Protein AF-U1Q269-F1 (afdb_monomer_lite)

pLDDT: mean 83.84, std 11.48, range [53.44, 97.44]

Foldseek 3Di:
DPPDDDDPPPDPPQVCLQVVQVVQQVCCCVPPVAGFQEKEKEFEDWFFWDFLVNLVVVLVLLVCCLVDVVSVVLLCQLQSLAPVVLRDADANFEDLAWDQDPLQRFIWATDPCRSPNQNVNSNVCRVVVNPNHRSRYYYYIYTQGHDPRSVVVRHVRSVVVVVVSVLSNDDVSVVVCSVPPRDDNVDGTDPVSQQATKTWIWIAGRPPRDTDIDIDGD

Radius of gyration: 18.1 Å; chains: 1; bounding box: 45×40×43 Å

Structure (mmCIF, N/CA/C/O backbone):
data_AF-U1Q269-F1
#
_entry.id   AF-U1Q269-F1
#
loop_
_atom_site.group_PDB
_atom_site.id
_atom_site.type_symbol
_atom_site.label_atom_id
_atom_site.label_alt_id
_atom_site.label_comp_id
_atom_site.label_asym_id
_atom_site.label_entity_id
_atom_site.label_seq_id
_atom_site.pdbx_PDB_ins_code
_atom_site.Cartn_x
_atom_site.Cartn_y
_atom_site.Cartn_z
_atom_site.occupancy
_atom_site.B_iso_or_equiv
_atom_site.auth_seq_id
_atom_site.auth_comp_id
_atom_site.auth_asym_id
_atom_site.auth_atom_id
_atom_site.pdbx_PDB_model_num
ATOM 1 N N . GLU A 1 1 ? 24.388 -12.618 23.862 1.00 56.69 1 GLU A N 1
ATOM 2 C CA . GLU A 1 1 ? 23.496 -12.150 22.778 1.00 56.69 1 GLU A CA 1
ATOM 3 C C . GLU A 1 1 ? 23.234 -10.662 22.958 1.00 56.69 1 GLU A C 1
ATOM 5 O O . GLU A 1 1 ? 23.028 -10.241 24.087 1.00 56.69 1 GLU A O 1
ATOM 10 N N . ALA A 1 2 ? 23.296 -9.857 21.896 1.00 76.81 2 ALA A N 1
ATOM 11 C CA . ALA A 1 2 ? 23.282 -8.389 21.982 1.00 76.81 2 ALA A CA 1
ATOM 12 C C . ALA A 1 2 ? 21.901 -7.760 22.290 1.00 76.81 2 ALA A C 1
ATOM 14 O O . ALA A 1 2 ? 21.761 -6.545 22.209 1.00 76.81 2 ALA A O 1
ATOM 15 N N . GLY A 1 3 ? 20.866 -8.555 22.601 1.00 87.88 3 GLY A N 1
ATOM 16 C CA . GLY A 1 3 ? 19.512 -8.052 22.887 1.00 87.88 3 GLY A CA 1
ATOM 17 C C . GLY A 1 3 ? 18.840 -7.304 21.724 1.00 87.88 3 GLY A C 1
ATOM 18 O O . GLY A 1 3 ? 17.822 -6.645 21.931 1.00 87.88 3 GLY A O 1
ATOM 19 N N . ALA A 1 4 ? 19.402 -7.384 20.514 1.00 85.31 4 ALA A N 1
ATOM 20 C CA . ALA A 1 4 ? 18.908 -6.674 19.344 1.00 85.31 4 ALA A CA 1
ATOM 21 C C . ALA A 1 4 ? 17.544 -7.225 18.903 1.00 85.31 4 ALA A C 1
ATOM 23 O O . ALA A 1 4 ? 17.348 -8.438 18.818 1.00 85.31 4 ALA A O 1
ATOM 24 N N . ARG A 1 5 ? 16.608 -6.320 18.604 1.00 83.31 5 ARG A N 1
ATOM 25 C CA . ARG A 1 5 ? 15.284 -6.638 18.058 1.00 83.31 5 ARG A CA 1
ATOM 26 C C . ARG A 1 5 ? 15.183 -6.076 16.647 1.00 83.31 5 ARG A C 1
ATOM 28 O O . ARG A 1 5 ? 15.527 -4.920 16.427 1.00 83.31 5 ARG A O 1
ATOM 35 N N . ILE A 1 6 ? 14.696 -6.888 15.715 1.00 79.25 6 ILE A N 1
ATOM 36 C CA . ILE A 1 6 ? 14.406 -6.463 14.345 1.00 79.25 6 ILE A CA 1
ATOM 37 C C . ILE A 1 6 ? 12.928 -6.088 14.285 1.00 79.25 6 ILE A C 1
ATOM 39 O O . ILE A 1 6 ? 12.068 -6.900 14.627 1.00 79.25 6 ILE A O 1
ATOM 43 N N . ILE A 1 7 ? 12.642 -4.860 13.862 1.00 77.62 7 ILE A N 1
ATOM 44 C CA . ILE A 1 7 ? 11.283 -4.374 13.624 1.00 77.62 7 ILE A CA 1
ATOM 45 C C . ILE A 1 7 ? 11.111 -4.284 12.112 1.00 77.62 7 ILE A C 1
ATOM 47 O O . ILE A 1 7 ? 11.896 -3.628 11.433 1.00 77.62 7 ILE A O 1
ATOM 51 N N . HIS A 1 8 ? 10.121 -4.994 11.580 1.00 78.56 8 HIS A N 1
ATOM 52 C CA . HIS A 1 8 ? 9.811 -4.965 10.155 1.00 78.56 8 HIS A CA 1
ATOM 53 C C . HIS A 1 8 ? 8.776 -3.878 9.850 1.00 78.56 8 HIS A C 1
ATOM 55 O O . HIS A 1 8 ? 8.018 -3.491 10.739 1.00 78.56 8 HIS A O 1
ATOM 61 N N . SER A 1 9 ? 8.747 -3.396 8.605 1.00 75.12 9 SER A N 1
ATOM 62 C CA . SER A 1 9 ? 7.777 -2.393 8.131 1.00 75.12 9 SER A CA 1
ATOM 63 C C . SER A 1 9 ? 7.748 -1.080 8.934 1.00 75.12 9 SER A C 1
ATOM 65 O O . SER A 1 9 ? 6.734 -0.397 8.963 1.00 75.12 9 SER A O 1
ATOM 67 N N . CYS A 1 10 ? 8.866 -0.690 9.557 1.00 70.94 10 CYS A N 1
ATOM 68 C CA . CYS A 1 10 ? 9.020 0.603 10.238 1.00 70.94 10 CYS A CA 1
ATOM 69 C C . CYS A 1 10 ? 9.500 1.730 9.303 1.00 70.94 10 CYS A C 1
ATOM 71 O O . CYS A 1 10 ? 10.037 2.733 9.769 1.00 70.94 10 CYS A O 1
ATOM 73 N N . GLY A 1 11 ? 9.392 1.524 7.988 1.00 70.81 11 GLY A N 1
ATOM 74 C CA . GLY A 1 11 ? 9.776 2.500 6.974 1.00 70.81 11 GLY A CA 1
ATOM 75 C 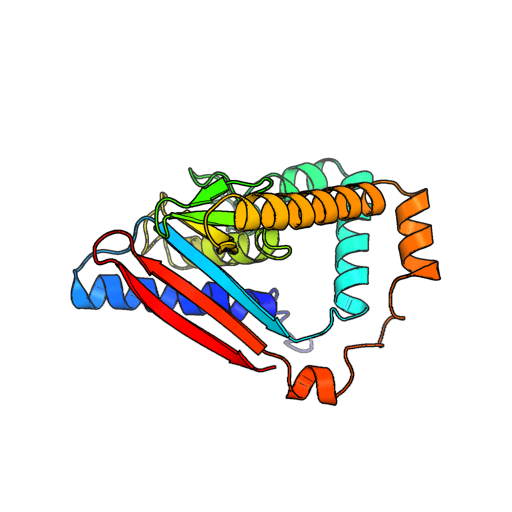C . GLY A 1 11 ? 8.691 3.549 6.736 1.00 70.81 11 GLY A C 1
ATOM 76 O O . GLY A 1 11 ? 7.534 3.364 7.113 1.00 70.81 11 GLY A O 1
ATOM 77 N N . PHE A 1 12 ? 9.080 4.633 6.071 1.00 68.62 12 PHE A N 1
ATOM 78 C CA . PHE A 1 12 ? 8.222 5.779 5.774 1.00 68.62 12 PHE A CA 1
ATOM 79 C C . PHE A 1 12 ? 6.952 5.414 4.985 1.00 68.62 12 PHE A C 1
ATOM 81 O O . PHE A 1 12 ? 5.897 5.969 5.264 1.00 68.62 12 PHE A O 1
ATOM 88 N N . ASP A 1 13 ? 7.013 4.434 4.077 1.00 76.62 13 ASP A N 1
ATOM 89 C CA . ASP A 1 13 ? 5.900 4.120 3.167 1.00 76.62 13 ASP A CA 1
ATOM 90 C C . ASP A 1 13 ? 4.650 3.546 3.856 1.00 76.62 13 ASP A C 1
ATOM 92 O O . ASP A 1 13 ? 3.528 3.856 3.458 1.00 76.62 13 ASP A O 1
ATOM 96 N N . SER A 1 14 ? 4.816 2.703 4.883 1.00 82.75 14 SER A N 1
ATOM 97 C CA . SER A 1 14 ? 3.682 2.023 5.535 1.00 82.75 14 SER A CA 1
ATOM 98 C C . SER A 1 14 ? 3.136 2.774 6.748 1.00 82.75 14 SER A C 1
ATOM 100 O O . SER A 1 14 ? 1.980 2.566 7.119 1.00 82.75 14 SER A O 1
ATOM 102 N N . ILE A 1 15 ? 3.941 3.650 7.361 1.00 84.00 15 ILE A N 1
ATOM 103 C CA . ILE A 1 15 ? 3.570 4.366 8.589 1.00 84.00 15 ILE A CA 1
ATOM 104 C C . ILE A 1 15 ? 2.295 5.208 8.393 1.00 84.00 15 ILE A C 1
ATOM 106 O O . ILE A 1 15 ? 1.392 5.098 9.223 1.00 84.00 15 ILE A O 1
ATOM 110 N N . PRO A 1 16 ? 2.151 6.022 7.330 1.00 82.94 16 PRO A N 1
ATOM 111 C CA . PRO A 1 16 ? 0.994 6.907 7.206 1.00 82.94 16 PRO A CA 1
ATOM 112 C C . PRO A 1 16 ? -0.305 6.176 6.892 1.00 82.94 16 PRO A C 1
ATOM 114 O O . PRO A 1 16 ? -1.350 6.586 7.390 1.00 82.94 16 PRO A O 1
ATOM 117 N N . THR A 1 17 ? -0.253 5.072 6.142 1.00 87.31 17 THR A N 1
ATOM 118 C CA . THR A 1 17 ? -1.432 4.227 5.908 1.00 87.31 17 THR A CA 1
ATOM 119 C C . THR A 1 17 ? -1.872 3.534 7.205 1.00 87.31 17 THR A C 1
ATOM 121 O O . THR A 1 17 ? -3.059 3.561 7.534 1.00 87.31 17 THR A O 1
ATOM 124 N N . ASP A 1 18 ? -0.940 2.975 7.985 1.00 89.75 18 ASP A N 1
ATOM 125 C CA . ASP A 1 18 ? -1.244 2.262 9.237 1.00 89.75 18 ASP A CA 1
ATOM 126 C C . ASP A 1 18 ? -1.727 3.210 10.350 1.00 89.75 18 ASP A C 1
ATOM 128 O O . ASP A 1 18 ? -2.832 3.053 10.875 1.00 89.75 18 ASP A O 1
ATOM 132 N N . ILE A 1 19 ? -0.964 4.270 10.648 1.00 87.69 19 ILE A N 1
ATOM 133 C CA . ILE A 1 19 ? -1.350 5.274 11.653 1.00 87.69 19 ILE A CA 1
ATOM 134 C C . ILE A 1 19 ? -2.588 6.051 11.200 1.00 87.69 19 ILE A C 1
ATOM 136 O O . ILE A 1 19 ? -3.464 6.334 12.013 1.00 87.69 19 ILE A O 1
ATOM 140 N N . GLY A 1 20 ? -2.699 6.388 9.914 1.00 85.88 20 GLY A N 1
ATOM 141 C CA . GLY A 1 20 ? -3.869 7.086 9.390 1.00 85.88 20 GLY A CA 1
ATOM 142 C C . GLY A 1 20 ? -5.148 6.269 9.519 1.00 85.88 20 GLY A C 1
ATOM 143 O O . GLY A 1 20 ? -6.186 6.811 9.902 1.00 85.88 20 GLY A O 1
ATOM 144 N N . THR A 1 21 ? -5.059 4.958 9.289 1.00 89.69 21 THR A N 1
ATOM 145 C CA . THR A 1 21 ? -6.169 4.036 9.546 1.00 89.69 21 THR A CA 1
ATOM 146 C C . THR A 1 21 ? -6.526 4.012 11.028 1.00 89.69 21 THR A C 1
ATOM 148 O O . THR A 1 21 ? -7.697 4.174 11.368 1.00 89.69 21 THR A O 1
ATOM 151 N N . LEU A 1 22 ? -5.533 3.884 11.917 1.00 91.38 22 LEU A N 1
ATOM 152 C CA . LEU A 1 22 ? -5.757 3.910 13.364 1.00 91.38 22 LEU A CA 1
ATOM 153 C C . LEU A 1 22 ? -6.465 5.197 13.807 1.00 91.38 22 LEU A C 1
ATOM 155 O O . LEU A 1 22 ? -7.420 5.125 14.571 1.00 91.38 22 LEU A O 1
ATOM 159 N N . LEU A 1 23 ? -6.039 6.364 13.314 1.00 89.00 23 LEU A N 1
ATOM 160 C CA . LEU A 1 23 ? -6.648 7.651 13.664 1.00 89.00 23 LEU A CA 1
ATOM 161 C C . LEU A 1 23 ? -8.118 7.732 13.241 1.00 89.00 23 LEU A C 1
ATOM 163 O O . LEU A 1 23 ? -8.956 8.156 14.036 1.00 89.00 23 LEU A O 1
ATOM 167 N N . VAL A 1 24 ? -8.446 7.298 12.020 1.00 85.19 24 VAL A N 1
ATOM 168 C CA . VAL A 1 24 ? -9.840 7.281 11.548 1.00 85.19 24 VAL A CA 1
ATOM 169 C C . VAL A 1 24 ? -10.689 6.302 12.347 1.00 85.19 24 VAL A C 1
ATOM 171 O O . VAL A 1 24 ? -11.828 6.624 12.688 1.00 85.19 24 VAL A O 1
ATOM 174 N N . GLN A 1 25 ? -10.140 5.140 12.693 1.00 89.06 25 GLN A N 1
ATOM 175 C CA . GLN A 1 25 ? -10.854 4.157 13.499 1.00 89.06 25 GLN A CA 1
ATOM 176 C C . GLN A 1 25 ? -11.090 4.643 14.932 1.00 89.06 25 GLN A C 1
ATOM 178 O O . GLN A 1 25 ? -12.211 4.542 15.429 1.00 89.06 25 GLN A O 1
ATOM 183 N N . SER A 1 26 ? -10.080 5.240 15.571 1.00 90.19 26 SER A N 1
ATOM 184 C CA . SER A 1 26 ? -10.217 5.853 16.897 1.00 90.19 26 SER A CA 1
ATOM 185 C C . SER A 1 26 ? -11.272 6.956 16.892 1.00 90.19 26 SER A C 1
ATOM 187 O O . SER A 1 26 ? -12.151 6.963 17.748 1.00 90.19 26 SER A O 1
ATOM 189 N N . PHE A 1 27 ? -11.257 7.837 15.887 1.00 84.00 27 PHE A N 1
ATOM 190 C CA . PHE A 1 27 ? -12.272 8.880 15.744 1.00 84.00 27 PHE A CA 1
ATOM 191 C C . PHE A 1 27 ? -13.686 8.305 15.556 1.00 84.00 27 PHE A C 1
ATOM 193 O O . PHE A 1 27 ? -14.643 8.804 16.154 1.00 84.00 27 PHE A O 1
ATOM 200 N N . GLY A 1 28 ? -13.819 7.250 14.742 1.00 80.88 28 GLY A N 1
ATOM 201 C CA . GLY A 1 28 ? -15.073 6.527 14.536 1.00 80.88 28 GLY A CA 1
ATOM 202 C C . GLY A 1 28 ? -15.646 5.991 15.847 1.00 80.88 28 GLY A C 1
ATOM 203 O O . GLY A 1 28 ? -16.801 6.270 16.173 1.00 80.88 28 GLY A O 1
ATOM 204 N N . MET A 1 29 ? -14.805 5.313 16.631 1.00 87.00 29 MET A N 1
ATOM 205 C CA . MET A 1 29 ? -15.167 4.802 17.953 1.00 87.00 29 MET A CA 1
ATOM 206 C C . MET A 1 29 ? -15.543 5.921 18.928 1.00 87.00 29 MET A C 1
ATOM 208 O O . MET A 1 29 ? -16.594 5.851 19.552 1.00 87.00 29 MET A O 1
ATOM 212 N N . GLU A 1 30 ? -14.736 6.978 19.041 1.00 88.56 30 GLU A N 1
ATOM 213 C CA . GLU A 1 30 ? -14.977 8.071 19.996 1.00 88.56 30 GLU A CA 1
ATOM 214 C C . GLU A 1 30 ? -16.242 8.881 19.685 1.00 88.56 30 GLU A C 1
ATOM 216 O O . GLU A 1 30 ? -16.936 9.330 20.597 1.00 88.56 30 GLU A O 1
ATOM 221 N N . THR A 1 31 ? -16.543 9.086 18.401 1.00 83.56 31 THR A N 1
ATOM 222 C CA . THR A 1 31 ? -17.634 9.976 17.974 1.00 83.56 31 THR A CA 1
ATOM 223 C C . THR A 1 31 ? -18.948 9.227 17.756 1.00 83.56 31 THR A C 1
ATOM 225 O O . THR A 1 31 ? -20.020 9.796 17.964 1.00 83.56 31 THR A O 1
ATOM 228 N N . TYR A 1 32 ? -18.882 7.965 17.326 1.00 82.50 32 TYR A N 1
ATOM 229 C CA . TYR A 1 32 ? -20.048 7.206 16.865 1.00 82.50 32 TYR A CA 1
ATOM 230 C C . TYR A 1 32 ? -20.211 5.842 17.542 1.00 82.50 32 TYR A C 1
ATOM 232 O O . TYR A 1 32 ? -21.149 5.131 17.191 1.00 82.50 32 TYR A O 1
ATOM 240 N N . ASP A 1 33 ? -19.327 5.477 18.476 1.00 88.12 33 ASP A N 1
ATOM 241 C CA . ASP A 1 33 ? -19.340 4.187 19.185 1.00 88.12 33 ASP A CA 1
ATOM 242 C C . ASP A 1 33 ? -19.281 2.970 18.237 1.00 88.12 33 ASP A C 1
ATOM 244 O O . ASP A 1 33 ? -19.761 1.882 18.545 1.00 88.12 33 ASP A O 1
ATOM 248 N N . THR A 1 34 ? -18.713 3.157 17.039 1.00 85.56 34 THR A N 1
ATOM 249 C CA . THR A 1 34 ? -18.574 2.104 16.025 1.00 85.56 34 THR A CA 1
ATOM 250 C C . THR A 1 34 ? -17.355 2.350 15.130 1.00 85.56 34 THR A C 1
ATOM 252 O O . THR A 1 34 ? -17.122 3.497 14.721 1.00 85.56 34 THR A O 1
ATOM 255 N N . PRO A 1 35 ? -16.592 1.301 14.761 1.00 87.50 35 PRO A N 1
ATOM 256 C CA . PRO A 1 35 ? -15.510 1.437 13.797 1.00 87.50 35 PRO A CA 1
ATOM 257 C C . PRO A 1 35 ? -16.066 1.633 12.378 1.00 87.50 35 PRO A C 1
ATOM 259 O O . PRO A 1 35 ? -17.268 1.526 12.121 1.00 87.50 35 PRO A O 1
ATOM 262 N N . CYS A 1 36 ? -15.178 1.955 11.444 1.00 84.44 36 CYS A N 1
ATOM 263 C CA . CYS A 1 36 ? -15.470 1.976 10.017 1.00 84.44 36 CYS A CA 1
ATOM 264 C C . CYS A 1 36 ? -15.283 0.577 9.429 1.00 84.44 36 CYS A C 1
ATOM 266 O O . CYS A 1 36 ? -14.228 -0.019 9.637 1.00 84.44 36 CYS A O 1
ATOM 268 N N . ASP A 1 37 ? -16.240 0.118 8.620 1.00 85.50 37 ASP A N 1
ATOM 269 C CA . ASP A 1 37 ? -16.115 -1.145 7.876 1.00 85.50 37 ASP A CA 1
ATOM 270 C C . ASP A 1 37 ? -15.078 -1.042 6.750 1.00 85.50 37 ASP A C 1
ATOM 272 O O . ASP A 1 37 ? -14.388 -2.002 6.428 1.00 85.50 37 ASP A O 1
ATOM 276 N N . ILE A 1 38 ? -14.957 0.148 6.153 1.00 85.31 38 ILE A N 1
ATOM 277 C CA . ILE A 1 38 ? -14.057 0.414 5.032 1.00 85.31 38 ILE A CA 1
ATOM 278 C C . ILE A 1 38 ? -13.281 1.694 5.304 1.00 85.31 38 ILE A C 1
ATOM 280 O O . ILE A 1 38 ? -13.862 2.736 5.626 1.00 85.31 38 ILE A O 1
ATOM 284 N N . VAL A 1 39 ? -11.974 1.623 5.083 1.00 87.44 39 VAL A N 1
ATOM 285 C CA . VAL A 1 39 ? -11.076 2.770 5.018 1.00 87.44 39 VAL A CA 1
ATOM 286 C C . VAL A 1 39 ? -10.458 2.846 3.622 1.00 87.44 39 VAL A C 1
ATOM 288 O O . VAL A 1 39 ? -9.811 1.915 3.145 1.00 87.44 39 VAL A O 1
ATOM 291 N N . ARG A 1 40 ? -10.655 3.987 2.952 1.00 88.56 40 ARG A N 1
ATOM 292 C CA . ARG A 1 40 ? -10.010 4.286 1.666 1.00 88.56 40 ARG A CA 1
ATOM 293 C C . ARG A 1 40 ? -8.841 5.230 1.885 1.00 88.56 40 ARG A C 1
ATOM 295 O O . ARG A 1 40 ? -9.048 6.306 2.437 1.00 88.56 40 ARG A O 1
ATOM 302 N N . VAL A 1 41 ? -7.662 4.840 1.419 1.00 90.00 41 VAL A N 1
ATOM 303 C CA . VAL A 1 41 ? -6.416 5.609 1.477 1.00 90.00 41 VAL A CA 1
ATOM 304 C C . VAL A 1 41 ? -6.107 6.119 0.071 1.00 90.00 41 VAL A C 1
ATOM 306 O O . VAL A 1 41 ? -5.876 5.334 -0.845 1.00 90.00 41 VAL A O 1
ATOM 309 N N . TYR A 1 42 ? -6.131 7.436 -0.117 1.00 89.94 42 TYR A N 1
ATOM 310 C CA . TYR A 1 42 ? -5.816 8.070 -1.399 1.00 89.94 42 TYR A CA 1
ATOM 311 C C . TYR A 1 42 ? -4.409 8.651 -1.388 1.00 89.94 42 TYR A C 1
ATOM 313 O O . TYR A 1 42 ? -4.162 9.586 -0.631 1.00 89.94 42 TYR A O 1
ATOM 321 N N . LEU A 1 43 ? -3.535 8.157 -2.261 1.00 88.31 43 LEU A N 1
ATOM 322 C CA . LEU A 1 43 ? -2.219 8.734 -2.529 1.00 88.31 43 LEU A CA 1
ATOM 323 C C . LEU A 1 43 ? -2.359 9.850 -3.581 1.00 88.31 43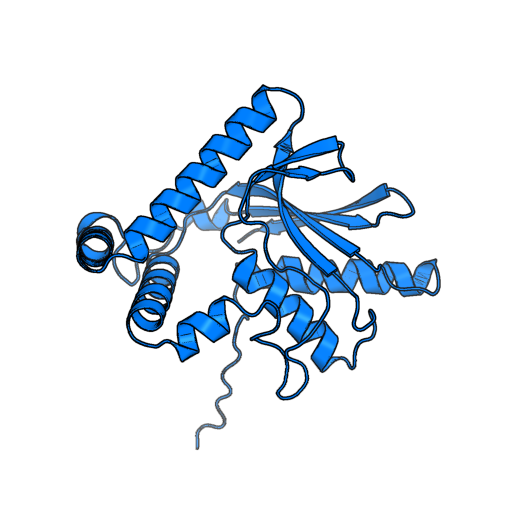 LEU A C 1
ATOM 325 O O . LEU A 1 43 ? -2.313 9.574 -4.777 1.00 88.31 43 LEU A O 1
ATOM 329 N N . GLU A 1 44 ? -2.612 11.089 -3.144 1.00 81.75 44 GLU A N 1
ATOM 330 C CA . GLU A 1 44 ? -2.960 12.208 -4.047 1.00 81.75 44 GLU A CA 1
ATOM 331 C C . GLU A 1 44 ? -1.747 12.884 -4.684 1.00 81.75 44 GLU A C 1
ATOM 333 O O . GLU A 1 44 ? -1.653 13.026 -5.899 1.00 81.75 44 GLU A O 1
ATOM 338 N N . GLU A 1 45 ? -0.825 13.332 -3.845 1.00 72.06 45 GLU A N 1
ATOM 339 C CA . GLU A 1 45 ? 0.402 13.988 -4.265 1.00 72.06 45 GLU A CA 1
ATOM 340 C C . GLU A 1 45 ? 1.543 13.173 -3.686 1.00 72.06 45 GLU A C 1
ATOM 342 O O . GLU A 1 45 ? 1.513 12.853 -2.499 1.00 72.06 45 GLU A O 1
ATOM 347 N N . SER A 1 46 ? 2.534 12.848 -4.507 1.00 68.88 46 SER A N 1
ATOM 348 C CA . SER A 1 46 ? 3.783 12.244 -4.061 1.00 68.88 46 SER A CA 1
ATOM 349 C C . SER A 1 46 ? 4.933 12.967 -4.741 1.00 68.88 46 SER A C 1
ATOM 351 O O . SER A 1 46 ? 4.992 13.025 -5.972 1.00 68.88 46 SER A O 1
ATOM 353 N N . ARG A 1 47 ? 5.854 13.505 -3.951 1.00 66.31 47 ARG A N 1
ATOM 354 C CA . ARG A 1 47 ? 7.137 14.017 -4.424 1.00 66.31 47 ARG A CA 1
ATOM 355 C C . ARG A 1 47 ? 8.225 13.270 -3.674 1.00 66.31 47 ARG A C 1
ATOM 357 O O . ARG A 1 47 ? 8.118 13.115 -2.466 1.00 66.31 47 ARG A O 1
ATOM 364 N N . GLY A 1 48 ? 9.219 12.786 -4.402 1.00 63.44 48 GLY A N 1
ATOM 365 C CA . GLY A 1 48 ? 10.271 11.939 -3.857 1.00 63.44 48 GLY A CA 1
ATOM 366 C C . GLY A 1 48 ? 10.823 11.011 -4.932 1.00 63.44 48 GLY A C 1
ATOM 367 O O . GLY A 1 48 ? 10.312 10.960 -6.055 1.00 63.44 48 GLY A O 1
ATOM 368 N N . GLY A 1 49 ? 11.888 10.296 -4.593 1.00 67.19 49 GLY A N 1
ATOM 369 C CA . GLY A 1 49 ? 12.496 9.289 -5.455 1.00 67.19 49 GLY A CA 1
ATOM 370 C C . GLY A 1 49 ? 12.467 7.925 -4.784 1.00 67.19 49 GLY A C 1
ATOM 371 O O . GLY A 1 49 ? 12.575 7.817 -3.567 1.00 67.19 49 GLY A O 1
ATOM 372 N N . VAL A 1 50 ? 12.360 6.864 -5.578 1.00 72.25 50 VAL A N 1
ATOM 373 C CA . VAL A 1 50 ? 12.489 5.503 -5.052 1.00 72.25 50 VAL A CA 1
ATOM 374 C C . VAL A 1 50 ? 13.971 5.220 -4.813 1.00 72.25 50 VAL A C 1
ATOM 376 O O . VAL A 1 50 ? 14.785 5.381 -5.722 1.00 72.25 50 VAL A O 1
ATOM 379 N N . SER A 1 51 ? 14.337 4.799 -3.601 1.00 71.62 51 SER A N 1
ATOM 380 C CA . SER A 1 51 ? 15.728 4.435 -3.307 1.00 71.62 51 SER A CA 1
ATOM 381 C C . SER A 1 51 ? 16.164 3.197 -4.106 1.00 71.62 51 SER A C 1
ATOM 383 O O . SER A 1 51 ? 15.353 2.294 -4.352 1.00 71.62 51 SER A O 1
ATOM 385 N N . GLY A 1 52 ? 17.454 3.097 -4.452 1.00 73.81 52 GLY A N 1
ATOM 386 C CA . GLY A 1 52 ? 18.005 1.877 -5.057 1.00 73.81 52 GLY A CA 1
ATOM 387 C C . GLY A 1 52 ? 17.754 0.637 -4.187 1.00 73.81 52 GLY A C 1
ATOM 388 O O . GLY A 1 52 ? 17.459 -0.442 -4.700 1.00 73.81 52 GLY A O 1
ATOM 389 N N . GLY A 1 53 ? 17.741 0.805 -2.858 1.00 75.50 53 GLY A N 1
ATOM 390 C CA . GLY A 1 53 ? 17.395 -0.252 -1.903 1.00 75.50 53 GLY A CA 1
ATOM 391 C C . GLY A 1 53 ? 15.948 -0.744 -2.024 1.00 75.50 53 GLY A C 1
ATOM 392 O O . GLY A 1 53 ? 15.704 -1.951 -1.961 1.00 75.50 53 GLY A O 1
ATOM 393 N N . THR A 1 54 ? 14.990 0.157 -2.258 1.00 78.44 54 THR A N 1
ATOM 394 C CA . THR A 1 54 ? 13.578 -0.203 -2.472 1.00 78.44 54 THR A CA 1
ATOM 395 C C . THR A 1 54 ? 13.420 -0.997 -3.770 1.00 78.44 54 THR A C 1
ATOM 397 O O . THR A 1 54 ? 12.818 -2.072 -3.765 1.00 78.44 54 THR A O 1
ATOM 400 N N . LEU A 1 55 ? 14.017 -0.532 -4.874 1.00 81.50 55 LEU A N 1
ATOM 401 C CA . LEU A 1 55 ? 13.969 -1.234 -6.164 1.00 81.50 55 LEU A CA 1
ATOM 402 C C . LEU A 1 55 ? 14.660 -2.603 -6.111 1.00 81.50 55 LEU A C 1
ATOM 404 O O . LEU A 1 55 ? 14.117 -3.591 -6.614 1.00 81.50 55 LEU A O 1
ATOM 408 N N . ALA A 1 56 ? 15.820 -2.689 -5.455 1.00 83.12 56 ALA A N 1
ATOM 409 C CA . ALA A 1 56 ? 16.514 -3.951 -5.226 1.00 83.12 56 ALA A CA 1
ATOM 410 C C . ALA A 1 56 ? 15.641 -4.933 -4.431 1.00 83.12 56 ALA A C 1
ATOM 412 O O . ALA A 1 56 ? 15.491 -6.083 -4.847 1.00 83.12 56 ALA A O 1
ATOM 413 N N . SER A 1 57 ? 14.998 -4.460 -3.357 1.00 83.81 57 SER A N 1
ATOM 414 C CA . SER A 1 57 ? 14.084 -5.263 -2.533 1.00 83.81 57 SER A CA 1
ATOM 415 C C . SER A 1 57 ? 12.907 -5.797 -3.349 1.00 83.81 57 SER A C 1
ATOM 417 O O . SER A 1 57 ? 12.617 -6.990 -3.293 1.00 83.81 57 SER A O 1
ATOM 419 N N . PHE A 1 58 ? 12.272 -4.957 -4.174 1.00 86.25 58 PHE A N 1
ATOM 420 C CA . PHE A 1 58 ? 11.217 -5.415 -5.081 1.00 86.25 58 PHE A CA 1
ATOM 421 C C . PHE A 1 58 ? 11.721 -6.492 -6.036 1.00 86.25 58 PHE A C 1
ATOM 423 O O . PHE A 1 58 ? 11.081 -7.531 -6.186 1.00 86.25 58 PHE A O 1
ATOM 430 N N . ALA A 1 59 ? 12.878 -6.288 -6.664 1.00 86.62 59 ALA A N 1
ATOM 431 C CA . ALA A 1 59 ? 13.414 -7.279 -7.582 1.00 86.62 59 ALA A CA 1
ATOM 432 C C . ALA A 1 59 ? 13.753 -8.608 -6.885 1.00 86.62 59 ALA A C 1
ATOM 434 O O . ALA A 1 59 ? 13.555 -9.656 -7.495 1.00 86.62 59 ALA A O 1
ATOM 435 N N . GLU A 1 60 ? 14.223 -8.585 -5.632 1.00 88.69 60 GLU A N 1
ATOM 436 C CA . GLU A 1 60 ? 14.439 -9.802 -4.831 1.00 88.69 60 GLU A CA 1
ATOM 437 C C . GLU A 1 60 ? 13.117 -10.520 -4.541 1.00 88.69 60 GLU A C 1
ATOM 439 O O . GLU A 1 60 ? 13.021 -11.731 -4.729 1.00 88.69 60 GLU A O 1
ATOM 444 N N . VAL A 1 61 ? 12.059 -9.781 -4.189 1.00 88.62 61 VAL A N 1
ATOM 445 C CA . VAL A 1 61 ? 10.713 -10.349 -4.010 1.00 88.62 61 VAL A CA 1
ATOM 446 C C . VAL A 1 61 ? 10.225 -11.024 -5.297 1.00 88.62 61 VAL A C 1
ATOM 448 O O . VAL A 1 61 ? 9.742 -12.155 -5.251 1.00 88.62 61 VAL A O 1
ATOM 451 N N . PHE A 1 62 ? 10.387 -10.377 -6.456 1.00 88.38 62 PHE A N 1
ATOM 452 C CA . PHE A 1 62 ? 10.015 -10.962 -7.751 1.00 88.38 62 PHE A CA 1
ATOM 453 C C . PHE A 1 62 ? 10.884 -12.162 -8.138 1.00 88.38 62 PHE A C 1
ATOM 455 O O . PHE A 1 62 ? 10.380 -13.110 -8.740 1.00 88.38 62 PHE A O 1
ATOM 462 N N . GLN A 1 63 ? 12.172 -12.145 -7.792 1.00 89.06 63 GLN A N 1
ATOM 463 C CA . GLN A 1 63 ? 13.052 -13.288 -7.993 1.00 89.06 63 GLN A CA 1
ATOM 464 C C . GLN A 1 63 ? 12.595 -14.485 -7.158 1.00 89.06 63 GLN A C 1
ATOM 466 O O . GLN A 1 63 ? 12.325 -15.543 -7.727 1.00 89.06 63 GLN A O 1
ATOM 471 N N . ALA A 1 64 ? 12.410 -14.292 -5.852 1.00 89.94 64 ALA A N 1
ATOM 472 C CA . ALA A 1 64 ? 11.931 -15.329 -4.948 1.00 89.94 64 ALA A CA 1
ATOM 473 C C . ALA A 1 64 ? 10.570 -15.885 -5.400 1.00 89.94 64 ALA A C 1
ATOM 475 O O . ALA A 1 64 ? 10.380 -17.095 -5.456 1.00 89.94 64 ALA A O 1
ATOM 476 N N . ALA A 1 65 ? 9.646 -15.021 -5.827 1.00 89.50 65 ALA A N 1
ATOM 477 C CA . ALA A 1 65 ? 8.341 -15.439 -6.340 1.00 89.50 65 ALA A CA 1
ATOM 478 C C . ALA A 1 65 ? 8.410 -16.239 -7.653 1.00 89.50 65 ALA A C 1
ATOM 480 O O . ALA A 1 65 ? 7.493 -17.007 -7.943 1.00 89.50 65 ALA A O 1
ATOM 481 N N . SER A 1 66 ? 9.459 -16.043 -8.462 1.00 87.25 66 SER A N 1
ATOM 482 C CA . SER A 1 66 ? 9.677 -16.803 -9.702 1.00 87.25 66 SER A CA 1
ATOM 483 C C . SER A 1 66 ? 10.282 -18.189 -9.465 1.00 87.25 66 SER A C 1
ATOM 485 O O . SER A 1 66 ? 10.147 -19.063 -10.318 1.00 87.25 66 SER A O 1
ATOM 487 N N . GLU A 1 67 ? 10.925 -18.389 -8.314 1.00 90.00 67 GLU A N 1
ATOM 488 C CA . GLU A 1 67 ? 11.646 -19.615 -7.960 1.00 90.00 67 GLU A CA 1
ATOM 489 C C . GLU A 1 67 ? 10.872 -20.474 -6.940 1.00 90.00 67 GLU A C 1
ATOM 491 O O . GLU A 1 67 ? 11.005 -21.697 -6.953 1.00 90.00 67 GLU A O 1
ATOM 496 N N . ASP A 1 68 ? 10.023 -19.861 -6.103 1.00 92.88 68 ASP A N 1
ATOM 497 C CA . ASP A 1 68 ? 9.305 -20.525 -5.011 1.00 92.88 68 ASP A CA 1
ATOM 498 C C . ASP A 1 68 ? 7.768 -20.324 -5.089 1.00 92.88 68 ASP A C 1
ATOM 500 O O . ASP A 1 68 ? 7.256 -19.217 -4.862 1.00 92.88 68 ASP A O 1
ATOM 504 N N . PRO A 1 69 ? 6.989 -21.399 -5.341 1.00 91.25 69 PRO A N 1
ATOM 505 C CA . PRO A 1 69 ? 5.525 -21.358 -5.320 1.00 91.25 69 PRO A CA 1
ATOM 506 C C . PRO A 1 69 ? 4.924 -20.893 -3.986 1.00 91.25 69 PRO A C 1
ATOM 508 O O . PRO A 1 69 ? 3.852 -20.283 -3.979 1.00 91.25 69 PRO A O 1
ATOM 511 N N . LEU A 1 70 ? 5.593 -21.150 -2.856 1.00 91.69 70 LEU A N 1
ATOM 512 C CA . LEU A 1 70 ? 5.142 -20.711 -1.535 1.00 91.69 70 LEU A CA 1
ATOM 513 C C . LEU A 1 70 ? 5.217 -19.185 -1.415 1.00 91.69 70 LEU A C 1
ATOM 515 O O . LEU A 1 70 ? 4.290 -18.553 -0.898 1.00 91.69 70 LEU A O 1
ATOM 519 N N . VAL A 1 71 ? 6.281 -18.574 -1.943 1.00 90.56 71 VAL A N 1
ATOM 520 C CA . VAL A 1 71 ? 6.413 -17.112 -2.015 1.00 90.56 71 VAL A CA 1
ATOM 521 C C . VAL A 1 71 ? 5.324 -16.541 -2.917 1.00 90.56 71 VAL A C 1
ATOM 523 O O . VAL A 1 71 ? 4.643 -15.591 -2.531 1.00 90.56 71 VAL A O 1
ATOM 526 N N . GLN A 1 72 ? 5.072 -17.161 -4.073 1.00 88.94 72 GLN A N 1
ATOM 527 C CA . GLN A 1 72 ? 3.985 -16.742 -4.958 1.00 88.94 72 GLN A CA 1
ATOM 528 C C . GLN A 1 72 ? 2.615 -16.793 -4.259 1.00 88.94 72 GLN A C 1
ATOM 530 O O . GLN A 1 72 ? 1.832 -15.848 -4.366 1.00 88.94 72 GLN A O 1
ATOM 535 N N . GLN A 1 73 ? 2.320 -17.869 -3.526 1.00 88.88 73 GLN A N 1
ATOM 536 C CA . GLN A 1 73 ? 1.076 -17.999 -2.767 1.00 88.88 73 GLN A CA 1
ATOM 537 C C . GLN A 1 73 ? 0.975 -16.935 -1.664 1.00 88.88 73 GLN A C 1
ATOM 539 O O . GLN A 1 73 ? -0.077 -16.321 -1.484 1.00 88.88 73 GLN A O 1
ATOM 544 N N . THR A 1 74 ? 2.085 -16.657 -0.981 1.00 89.56 74 THR A N 1
ATOM 545 C CA . THR A 1 74 ? 2.181 -15.628 0.065 1.00 89.56 74 THR A CA 1
ATOM 546 C C . THR A 1 74 ? 1.908 -14.227 -0.494 1.00 89.56 74 THR A C 1
ATOM 548 O O . THR A 1 74 ? 1.177 -13.448 0.116 1.00 89.56 74 THR A O 1
ATOM 551 N N . LEU A 1 75 ? 2.429 -13.910 -1.683 1.00 88.19 75 LEU A N 1
ATOM 552 C CA . LEU A 1 75 ? 2.185 -12.630 -2.360 1.00 88.19 75 LEU A CA 1
ATOM 553 C C . LEU A 1 75 ? 0.765 -12.495 -2.920 1.00 88.19 75 LEU A C 1
ATOM 555 O O . LEU A 1 75 ? 0.300 -11.376 -3.128 1.00 88.19 75 LEU A O 1
ATOM 559 N N . ARG A 1 76 ? 0.065 -13.607 -3.162 1.00 88.88 76 ARG A N 1
ATOM 560 C CA . ARG A 1 76 ? -1.344 -13.594 -3.584 1.00 88.88 76 ARG A CA 1
ATOM 561 C C . ARG A 1 76 ? -2.309 -13.451 -2.414 1.00 88.88 76 ARG A C 1
ATOM 563 O O . ARG A 1 76 ? -3.382 -12.901 -2.612 1.00 88.88 76 ARG A O 1
ATOM 570 N N . ASN A 1 77 ? -1.942 -13.907 -1.216 1.00 92.31 77 ASN A N 1
ATOM 571 C CA . ASN A 1 77 ? -2.799 -13.799 -0.036 1.00 92.31 77 ASN A CA 1
ATOM 572 C C . ASN A 1 77 ? -2.803 -12.347 0.513 1.00 92.31 77 ASN A C 1
ATOM 574 O O . ASN A 1 77 ? -1.738 -11.849 0.904 1.00 92.31 77 ASN A O 1
ATOM 578 N N . PRO A 1 78 ? -3.956 -11.646 0.569 1.00 93.12 78 PRO A N 1
ATOM 579 C CA . PRO A 1 78 ? -4.075 -10.296 1.140 1.00 93.12 78 PRO A CA 1
ATOM 580 C C . PRO A 1 78 ? -3.806 -10.206 2.647 1.00 93.12 78 PRO A C 1
ATOM 582 O O . PRO A 1 78 ? -3.574 -9.113 3.154 1.00 93.12 78 PRO A O 1
ATOM 585 N N . TYR A 1 79 ? -3.788 -11.333 3.355 1.00 93.38 79 TYR A N 1
ATOM 586 C CA . TYR A 1 79 ? -3.585 -11.438 4.800 1.00 93.38 79 TYR A CA 1
ATOM 587 C C . TYR A 1 79 ? -2.251 -12.109 5.159 1.00 93.38 79 TYR A C 1
ATOM 589 O O . TYR A 1 79 ? -2.032 -12.509 6.297 1.00 93.38 79 TYR A O 1
ATOM 597 N N . SER A 1 80 ? -1.314 -12.241 4.216 1.00 93.06 80 SER A N 1
ATOM 598 C CA . SER A 1 80 ? -0.073 -13.000 4.439 1.00 93.06 80 SER A CA 1
ATOM 599 C C . SER A 1 80 ? 0.827 -12.485 5.569 1.00 93.06 80 SER A C 1
ATOM 601 O O . SER A 1 80 ? 1.593 -13.270 6.131 1.00 93.06 80 SER A O 1
ATOM 603 N N . LEU A 1 81 ? 0.722 -11.202 5.933 1.00 92.69 81 LEU A N 1
ATOM 604 C CA . LEU A 1 81 ? 1.440 -10.623 7.075 1.00 92.69 81 LEU A CA 1
ATOM 605 C C . LEU A 1 81 ? 0.711 -10.798 8.415 1.00 92.69 81 LEU A C 1
ATOM 607 O O . LEU A 1 81 ? 1.317 -10.556 9.461 1.00 92.69 81 LEU A O 1
ATOM 611 N N . ALA A 1 82 ? -0.553 -11.223 8.412 1.00 92.75 82 ALA A N 1
ATOM 612 C CA . ALA A 1 82 ? -1.307 -11.456 9.634 1.00 92.75 82 ALA A CA 1
ATOM 613 C C . ALA A 1 82 ? -0.704 -12.617 10.460 1.00 92.75 82 ALA A C 1
ATOM 615 O O . ALA A 1 82 ? 0.019 -13.473 9.912 1.00 92.75 82 ALA A O 1
ATOM 616 N N . PRO A 1 83 ? -0.959 -12.644 11.786 1.00 92.69 83 PRO A N 1
ATOM 617 C CA . PRO A 1 83 ? -0.524 -13.725 12.667 1.00 92.69 83 PRO A CA 1
ATOM 618 C C . PRO A 1 83 ? -0.902 -15.115 12.142 1.00 92.69 83 PRO A C 1
ATOM 620 O O . PRO A 1 83 ? -1.829 -15.288 11.353 1.00 92.69 83 PRO A O 1
ATOM 623 N N . GLN A 1 84 ? -0.165 -16.140 12.569 1.00 91.06 84 GLN A N 1
ATOM 624 C CA . GLN A 1 84 ? -0.482 -17.512 12.182 1.00 91.06 84 GLN A CA 1
ATOM 625 C C . GLN A 1 84 ? -1.887 -17.890 12.677 1.00 91.06 84 GLN A C 1
ATOM 627 O O . GLN A 1 84 ? -2.185 -17.716 13.853 1.00 91.06 84 GLN A O 1
ATOM 632 N N . GLY A 1 85 ? -2.719 -18.422 11.779 1.00 90.75 85 GLY A N 1
ATOM 633 C CA . GLY A 1 85 ? -4.130 -18.728 12.052 1.00 90.75 85 GLY A CA 1
ATOM 634 C C . GLY A 1 85 ? -5.104 -17.602 11.692 1.00 90.75 85 GLY A C 1
ATOM 635 O O . GLY A 1 85 ? -6.294 -17.859 11.620 1.00 90.75 85 GLY A O 1
ATOM 636 N N . GLU A 1 86 ? -4.596 -16.407 11.385 1.00 92.06 86 GLU A N 1
ATOM 637 C CA . GLU A 1 86 ? -5.379 -15.193 11.103 1.00 92.06 86 GLU A CA 1
ATOM 638 C C . GLU A 1 86 ? -5.182 -14.711 9.649 1.00 92.06 86 GLU A C 1
ATOM 640 O O . GLU A 1 86 ? -5.251 -13.523 9.347 1.00 92.06 86 GLU A O 1
ATOM 645 N N . ARG A 1 87 ? -4.829 -15.625 8.733 1.00 91.31 87 ARG A N 1
ATOM 646 C CA . ARG A 1 87 ? -4.408 -15.304 7.352 1.00 91.31 87 ARG A CA 1
ATOM 647 C C . ARG A 1 87 ? -5.519 -15.457 6.312 1.00 91.31 87 ARG A C 1
ATOM 649 O O . ARG A 1 87 ? -5.214 -15.647 5.134 1.00 91.31 87 ARG A O 1
ATOM 656 N N . ASP A 1 88 ? -6.761 -15.358 6.760 1.00 87.88 88 ASP A N 1
ATOM 657 C CA . ASP A 1 88 ? -7.971 -15.484 5.956 1.00 87.88 88 ASP A CA 1
ATOM 658 C C . ASP A 1 88 ? -8.914 -14.312 6.262 1.00 87.88 88 ASP A C 1
ATOM 660 O O . ASP A 1 88 ? -8.919 -13.784 7.373 1.00 87.88 88 ASP A O 1
ATOM 664 N N . GLY A 1 89 ? -9.722 -13.908 5.283 1.00 85.19 89 GLY A N 1
ATOM 665 C CA . GLY A 1 89 ? -10.709 -12.844 5.449 1.00 85.19 89 GLY A CA 1
ATOM 666 C C . GLY A 1 89 ? -11.381 -12.456 4.133 1.00 85.19 89 GLY A C 1
ATOM 667 O O . GLY A 1 89 ? -11.175 -13.106 3.106 1.00 85.19 89 GLY A O 1
ATOM 668 N N . VAL A 1 90 ? -12.223 -11.424 4.187 1.00 85.25 90 VAL A N 1
ATOM 669 C CA . VAL A 1 90 ? -13.110 -11.012 3.081 1.00 85.25 90 VAL A CA 1
ATOM 670 C C . VAL A 1 90 ? -12.495 -9.973 2.144 1.00 85.25 90 VAL A C 1
ATOM 672 O O . VAL A 1 90 ? -12.955 -9.831 1.013 1.00 85.25 90 VAL A O 1
ATOM 675 N N . ASP A 1 91 ? -11.447 -9.277 2.588 1.00 81.62 91 ASP A N 1
ATOM 676 C CA . ASP A 1 91 ? -10.826 -8.203 1.824 1.00 81.62 91 ASP A CA 1
ATOM 677 C C . ASP A 1 91 ? -10.144 -8.774 0.561 1.00 81.62 91 ASP A C 1
ATOM 679 O O . ASP A 1 91 ? -9.271 -9.649 0.664 1.00 81.62 91 ASP A O 1
ATOM 683 N N . PRO A 1 92 ? -10.511 -8.292 -0.643 1.00 83.81 92 PRO A N 1
ATOM 684 C CA . PRO A 1 92 ? -9.987 -8.808 -1.906 1.00 83.81 92 PRO A CA 1
ATOM 685 C C . PRO A 1 92 ? -8.505 -8.472 -2.142 1.00 83.81 92 PRO A C 1
ATOM 687 O O . PRO A 1 92 ? -7.900 -9.012 -3.074 1.00 83.81 92 PRO A O 1
ATOM 690 N N . GLY A 1 93 ? -7.912 -7.596 -1.327 1.00 89.44 93 GLY A N 1
ATOM 691 C CA . GLY A 1 93 ? -6.556 -7.097 -1.492 1.00 89.44 93 GLY A CA 1
ATOM 692 C C . GLY A 1 93 ? -6.449 -5.920 -2.459 1.00 89.44 93 GLY A C 1
ATOM 693 O O . GLY A 1 93 ? -7.439 -5.379 -2.960 1.00 89.44 93 GLY A O 1
ATOM 694 N N . ALA A 1 94 ? -5.199 -5.544 -2.733 1.00 92.81 94 ALA A N 1
ATOM 695 C CA . ALA A 1 94 ? -4.874 -4.325 -3.456 1.00 92.81 94 ALA A CA 1
ATOM 696 C C . ALA A 1 94 ? -5.531 -4.254 -4.839 1.00 92.81 94 ALA A C 1
ATOM 698 O O . ALA A 1 94 ? -5.596 -5.231 -5.593 1.00 92.81 94 ALA A O 1
ATOM 699 N N . GLN A 1 95 ? -5.962 -3.051 -5.214 1.00 94.50 95 GLN A N 1
ATOM 700 C CA . GLN A 1 95 ? -6.471 -2.779 -6.551 1.00 94.50 95 GLN A CA 1
ATOM 701 C C . GLN A 1 95 ? -5.386 -3.044 -7.607 1.00 94.50 95 GLN A C 1
ATOM 703 O O . GLN A 1 95 ? -4.294 -2.499 -7.530 1.00 94.50 95 GLN A O 1
ATOM 708 N N . THR A 1 96 ? -5.703 -3.844 -8.628 1.00 92.44 96 THR A N 1
ATOM 709 C CA . THR A 1 96 ? -4.763 -4.219 -9.707 1.00 92.44 96 THR A CA 1
ATOM 710 C C . THR A 1 96 ? -5.113 -3.631 -11.075 1.00 92.44 96 THR A C 1
ATOM 712 O O . THR A 1 96 ? -4.362 -3.787 -12.033 1.00 92.44 96 THR A O 1
ATOM 715 N N . SER A 1 97 ? -6.259 -2.960 -11.189 1.00 94.50 97 SER A N 1
ATOM 716 C CA . SER A 1 97 ? -6.767 -2.381 -12.436 1.00 94.50 97 SER A CA 1
ATOM 717 C C . SER A 1 97 ? -7.462 -1.050 -12.177 1.00 94.50 97 SER A C 1
ATOM 719 O O . SER A 1 97 ? -7.704 -0.679 -11.028 1.00 94.50 97 SER A O 1
ATOM 721 N N . VAL A 1 98 ? -7.776 -0.323 -13.246 1.00 96.88 98 VAL A N 1
ATOM 722 C CA . VAL A 1 98 ? -8.535 0.926 -13.161 1.00 96.88 98 VAL A CA 1
ATOM 723 C C . VAL A 1 98 ? -9.926 0.660 -12.592 1.00 96.88 98 VAL A C 1
ATOM 725 O O . VAL A 1 98 ? -10.625 -0.242 -13.055 1.00 96.88 98 VAL A O 1
ATOM 728 N N . LYS A 1 99 ? -10.348 1.475 -11.623 1.00 96.00 99 LYS A N 1
ATOM 729 C CA . LYS A 1 99 ? -11.708 1.452 -11.074 1.00 96.00 99 LYS A CA 1
ATOM 730 C C . LYS A 1 99 ? -12.280 2.864 -11.025 1.00 96.00 99 LYS A C 1
ATOM 732 O O . LYS A 1 99 ? -11.537 3.835 -10.935 1.00 96.00 99 LYS A O 1
ATOM 737 N N . ASN A 1 100 ? -13.602 2.975 -11.100 1.00 94.81 100 ASN A N 1
ATOM 738 C CA . ASN A 1 100 ? -14.295 4.198 -10.710 1.00 94.81 100 ASN A CA 1
ATOM 739 C C . ASN A 1 100 ? -14.635 4.071 -9.222 1.00 94.81 100 ASN A C 1
ATOM 741 O O . ASN A 1 100 ? -15.310 3.117 -8.832 1.00 94.81 100 ASN A O 1
ATOM 745 N N . ASP A 1 101 ? -14.106 4.972 -8.399 1.00 91.31 101 ASP A N 1
ATOM 746 C CA . ASP A 1 101 ? -14.310 4.953 -6.956 1.00 91.31 101 ASP A CA 1
ATOM 747 C C . ASP A 1 101 ? -15.616 5.682 -6.602 1.00 91.31 101 ASP A C 1
ATOM 749 O O . ASP A 1 101 ? -15.701 6.905 -6.774 1.00 91.31 101 ASP A O 1
ATOM 753 N N . PRO A 1 102 ? -16.639 4.977 -6.085 1.00 85.81 102 PRO A N 1
ATOM 754 C CA . PRO A 1 102 ? -17.924 5.588 -5.764 1.00 85.81 102 PRO A CA 1
ATOM 755 C C . PRO A 1 102 ? -17.844 6.595 -4.608 1.00 85.81 102 PRO A C 1
ATOM 757 O O . PRO A 1 102 ? -18.731 7.438 -4.480 1.00 85.81 102 PRO A O 1
ATOM 760 N N . LEU A 1 103 ? -16.802 6.540 -3.770 1.00 82.50 103 LEU A N 1
ATOM 761 C CA . LEU A 1 103 ? -16.655 7.428 -2.613 1.00 82.50 103 LEU A CA 1
ATOM 762 C C . LEU A 1 103 ? -16.327 8.865 -3.045 1.00 82.50 103 LEU A C 1
ATOM 764 O O . LEU A 1 103 ? -16.793 9.820 -2.418 1.00 82.50 103 LEU A O 1
ATOM 768 N N . ARG A 1 104 ? -15.576 9.018 -4.144 1.00 85.25 104 ARG A N 1
ATOM 769 C CA . ARG A 1 104 ? -15.180 10.317 -4.722 1.00 85.25 104 ARG A CA 1
ATOM 770 C C . ARG A 1 104 ? -15.766 10.606 -6.100 1.00 85.25 104 ARG A C 1
ATOM 772 O O . ARG A 1 104 ? -15.657 11.736 -6.554 1.00 85.25 104 ARG A O 1
ATOM 779 N N . ALA A 1 105 ? -16.410 9.626 -6.734 1.00 90.12 105 ALA A N 1
ATOM 780 C CA . ALA A 1 105 ? -16.859 9.699 -8.126 1.00 90.12 105 ALA A CA 1
ATOM 781 C C . ALA A 1 105 ? -15.711 10.013 -9.114 1.00 90.12 105 ALA A C 1
ATOM 783 O O . ALA A 1 105 ? -15.904 10.688 -10.123 1.00 90.12 105 ALA A O 1
ATOM 784 N N . GLU A 1 106 ? -14.517 9.486 -8.835 1.00 94.00 106 GLU A N 1
ATOM 785 C CA . GLU A 1 106 ? -13.286 9.701 -9.606 1.00 94.00 106 GLU A CA 1
ATOM 786 C C . GLU A 1 106 ? -12.711 8.359 -10.083 1.00 94.00 106 GLU A C 1
ATOM 788 O O . GLU A 1 106 ? -13.001 7.299 -9.525 1.00 94.00 106 GLU A O 1
ATOM 793 N N . TRP A 1 107 ? -11.882 8.382 -11.124 1.00 97.38 107 TRP A N 1
ATOM 794 C CA . TRP A 1 107 ? -11.100 7.216 -11.529 1.00 97.38 107 TRP A CA 1
ATOM 795 C C . TRP A 1 107 ? -9.906 7.022 -10.604 1.00 97.38 107 TRP A C 1
ATOM 797 O O . TRP A 1 107 ? -9.253 7.985 -10.207 1.00 97.38 107 TRP A O 1
ATOM 807 N N . THR A 1 108 ? -9.586 5.769 -10.302 1.00 96.75 108 THR A N 1
ATOM 808 C CA . THR A 1 108 ? -8.435 5.398 -9.485 1.00 96.75 108 THR A CA 1
ATOM 809 C C . THR A 1 108 ? -7.545 4.391 -10.197 1.00 96.75 108 THR A C 1
ATOM 811 O O . THR A 1 108 ? -8.017 3.524 -10.943 1.00 96.75 108 THR A O 1
ATOM 814 N N . ALA A 1 109 ? -6.244 4.495 -9.943 1.00 96.75 109 ALA A N 1
ATOM 815 C CA . ALA A 1 109 ? -5.234 3.531 -10.356 1.00 96.75 109 ALA A CA 1
ATOM 816 C C . ALA A 1 109 ? -4.686 2.748 -9.144 1.00 96.75 109 ALA A C 1
ATOM 818 O O . ALA A 1 109 ? -4.778 3.235 -8.011 1.00 96.75 109 ALA A O 1
ATOM 819 N N . PRO A 1 110 ? -4.091 1.561 -9.369 1.00 95.12 110 PRO A N 1
ATOM 820 C CA . PRO A 1 110 ? -3.308 0.851 -8.358 1.00 95.12 110 PRO A CA 1
ATOM 821 C C . PRO A 1 110 ? -2.223 1.738 -7.735 1.00 95.12 110 PRO A C 1
ATOM 823 O O . PRO A 1 110 ? -1.490 2.402 -8.468 1.00 95.12 110 PRO A O 1
ATOM 826 N N . SER A 1 111 ? -2.077 1.705 -6.406 1.00 91.44 111 SER A N 1
ATOM 827 C CA . SER A 1 111 ? -0.885 2.249 -5.739 1.00 91.44 111 SER A CA 1
ATOM 828 C C . SER A 1 111 ? 0.246 1.203 -5.745 1.00 91.44 111 SER A C 1
ATOM 830 O O . SER A 1 111 ? -0.015 0.037 -5.428 1.00 91.44 111 SER A O 1
ATOM 832 N N . PRO A 1 112 ? 1.506 1.580 -6.051 1.00 87.94 112 PRO A N 1
ATOM 833 C CA . PRO A 1 112 ? 2.651 0.662 -6.022 1.00 87.94 112 PRO A CA 1
ATOM 834 C C . PRO A 1 112 ? 2.867 -0.028 -4.667 1.00 87.94 112 PRO A C 1
ATOM 836 O O . PRO A 1 112 ? 3.312 -1.176 -4.627 1.00 87.94 112 PRO A O 1
ATOM 839 N N . MET A 1 113 ? 2.538 0.655 -3.563 1.00 87.69 113 MET A N 1
ATOM 840 C CA . MET A 1 113 ? 2.771 0.170 -2.197 1.00 87.69 113 MET A CA 1
ATOM 841 C C . MET A 1 113 ? 1.538 -0.458 -1.543 1.00 87.69 113 MET A C 1
ATOM 843 O O . MET A 1 113 ? 1.679 -1.091 -0.495 1.00 87.69 113 MET A O 1
ATOM 847 N N . ALA A 1 114 ? 0.359 -0.398 -2.178 1.00 91.56 114 ALA A N 1
ATOM 848 C CA . ALA A 1 114 ? -0.891 -0.946 -1.636 1.00 91.56 114 ALA A CA 1
ATOM 849 C C . ALA A 1 114 ? -0.757 -2.410 -1.189 1.00 91.56 114 ALA A C 1
ATOM 851 O O . ALA A 1 114 ? -1.203 -2.792 -0.110 1.00 91.56 114 ALA A O 1
ATOM 852 N N . MET A 1 115 ? -0.055 -3.231 -1.977 1.00 89.75 115 MET A N 1
ATOM 853 C CA . MET A 1 115 ? 0.188 -4.635 -1.640 1.00 89.75 115 MET A CA 1
ATOM 854 C C . MET A 1 115 ? 0.906 -4.817 -0.296 1.00 89.75 115 MET A C 1
ATOM 856 O O . MET A 1 115 ? 0.687 -5.821 0.376 1.00 89.75 115 MET A O 1
ATOM 860 N N . ILE A 1 116 ? 1.769 -3.894 0.109 1.00 90.81 116 ILE A N 1
ATOM 861 C CA . ILE A 1 116 ? 2.485 -3.975 1.386 1.00 90.81 116 ILE A CA 1
ATOM 862 C C . ILE A 1 116 ? 1.666 -3.274 2.468 1.00 90.81 116 ILE A C 1
ATOM 864 O O . ILE A 1 116 ? 1.393 -3.865 3.512 1.00 90.81 116 ILE A O 1
ATOM 868 N N . ASN A 1 117 ? 1.221 -2.051 2.194 1.00 92.44 117 ASN A N 1
ATOM 869 C CA . ASN A 1 117 ? 0.567 -1.183 3.165 1.00 92.44 117 ASN A CA 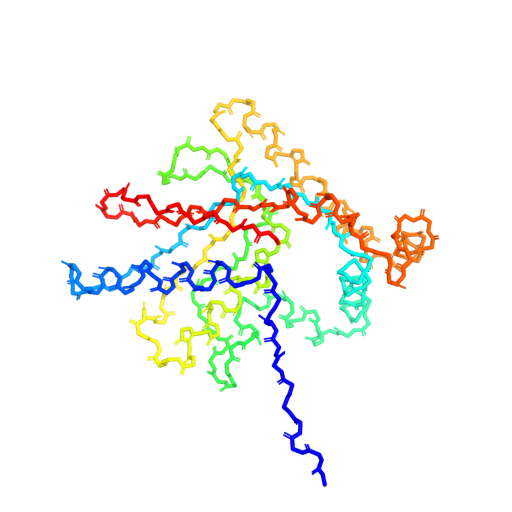1
ATOM 870 C C . ASN A 1 117 ? -0.747 -1.773 3.684 1.00 92.44 117 ASN A C 1
ATOM 872 O O . ASN A 1 117 ? -0.940 -1.871 4.893 1.00 92.44 117 ASN A O 1
ATOM 876 N N . GLU A 1 118 ? -1.614 -2.269 2.803 1.00 93.75 118 GLU A N 1
ATOM 877 C CA . GLU A 1 118 ? -2.882 -2.863 3.231 1.00 93.75 118 GLU A CA 1
ATOM 878 C C . GLU A 1 118 ? -2.663 -4.134 4.078 1.00 93.75 118 GLU A C 1
ATOM 880 O O . GLU A 1 118 ? -3.379 -4.381 5.047 1.00 93.75 118 GLU A O 1
ATOM 885 N N . ARG A 1 119 ? -1.626 -4.931 3.769 1.00 93.94 119 ARG A N 1
ATOM 886 C CA . ARG A 1 119 ? -1.246 -6.113 4.568 1.00 93.94 119 ARG A CA 1
ATOM 887 C C . ARG A 1 119 ? -0.754 -5.733 5.959 1.00 93.94 119 ARG A C 1
ATOM 889 O O . ARG A 1 119 ? -1.039 -6.454 6.915 1.00 93.94 119 ARG A O 1
ATOM 896 N N . VAL A 1 120 ? -0.009 -4.631 6.069 1.00 93.94 120 VAL A N 1
ATOM 897 C CA . VAL A 1 120 ? 0.426 -4.077 7.358 1.00 93.94 120 VAL A CA 1
ATOM 898 C C . VAL A 1 120 ? -0.795 -3.685 8.186 1.00 93.94 120 VAL A C 1
ATOM 900 O O . VAL A 1 120 ? -0.905 -4.146 9.317 1.00 93.94 120 VAL A O 1
ATOM 903 N N . VAL A 1 121 ? -1.760 -2.972 7.599 1.00 93.50 121 VAL A N 1
ATOM 904 C CA . VAL A 1 121 ? -2.998 -2.586 8.294 1.00 93.50 121 VAL A CA 1
ATOM 905 C C . VAL A 1 121 ? -3.800 -3.805 8.764 1.00 93.50 121 VAL A C 1
ATOM 907 O O . VAL A 1 121 ? -4.224 -3.864 9.919 1.00 93.50 121 VAL A O 1
ATOM 910 N N . ARG A 1 122 ? -3.975 -4.823 7.910 1.00 94.06 122 ARG A N 1
ATOM 911 C CA . ARG A 1 122 ? -4.668 -6.073 8.287 1.00 94.06 122 ARG A CA 1
ATOM 912 C C . ARG A 1 122 ? -3.954 -6.791 9.433 1.00 94.06 122 ARG A C 1
ATOM 914 O O . ARG A 1 122 ? -4.597 -7.254 10.373 1.00 94.06 122 ARG A O 1
ATOM 921 N N . ARG A 1 123 ? -2.617 -6.838 9.397 1.00 94.25 123 ARG A N 1
ATOM 922 C CA . ARG A 1 123 ? -1.800 -7.378 10.492 1.00 94.25 123 ARG A CA 1
ATOM 923 C C . ARG A 1 123 ? -1.997 -6.580 11.782 1.00 94.25 123 ARG A C 1
ATOM 925 O O . ARG A 1 123 ? -2.106 -7.199 12.836 1.00 94.25 123 ARG A O 1
ATOM 932 N N . SER A 1 124 ? -2.035 -5.250 11.713 1.00 94.12 124 SER A N 1
ATOM 933 C CA . SER A 1 124 ? -2.294 -4.385 12.868 1.00 94.12 124 SER A CA 1
ATOM 934 C C . SER A 1 124 ? -3.668 -4.674 13.479 1.00 94.12 124 SER A C 1
ATOM 936 O O . SER A 1 124 ? -3.747 -4.904 14.684 1.00 94.12 124 SER A O 1
ATOM 938 N N . ASN A 1 125 ? -4.723 -4.785 12.662 1.00 95.06 125 ASN A N 1
ATOM 939 C CA . ASN A 1 125 ? -6.069 -5.147 13.126 1.00 95.06 125 ASN A CA 1
ATOM 940 C C . ASN A 1 125 ? -6.076 -6.506 13.853 1.00 95.06 125 ASN A C 1
ATOM 942 O O . ASN A 1 125 ? -6.568 -6.614 14.975 1.00 95.06 125 ASN A O 1
ATOM 946 N N . ALA A 1 126 ? -5.458 -7.530 13.255 1.00 94.81 126 ALA A N 1
ATOM 947 C CA . ALA A 1 126 ? -5.382 -8.865 13.847 1.00 94.81 126 ALA A CA 1
ATOM 948 C C . ALA A 1 126 ? -4.580 -8.886 15.164 1.00 94.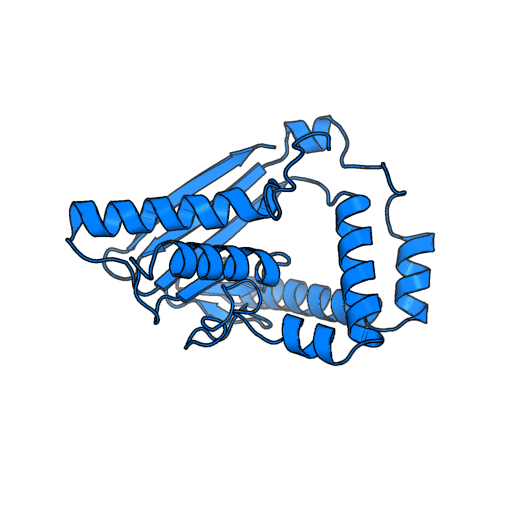81 126 ALA A C 1
ATOM 950 O O . ALA A 1 126 ? -5.003 -9.495 16.144 1.00 94.81 126 ALA A O 1
ATOM 951 N N . LEU A 1 127 ? -3.442 -8.183 15.233 1.00 93.88 127 LEU A N 1
ATOM 952 C CA . LEU A 1 127 ? -2.625 -8.102 16.454 1.00 93.88 127 LEU A CA 1
ATOM 953 C C . LEU A 1 127 ? -3.322 -7.382 17.610 1.00 93.88 127 LEU A C 1
ATOM 955 O O . LEU A 1 127 ? -3.014 -7.658 18.768 1.00 93.88 127 LEU A O 1
ATOM 959 N N . LEU A 1 128 ? -4.239 -6.467 17.301 1.00 94.00 128 LEU A N 1
ATOM 960 C CA . LEU A 1 128 ? -5.041 -5.751 18.288 1.00 94.00 128 LEU A CA 1
ATOM 961 C C . LEU A 1 128 ? -6.304 -6.521 18.708 1.00 94.00 128 LEU A C 1
ATOM 963 O O . LEU A 1 128 ? -7.056 -6.027 19.543 1.00 94.00 128 LEU A O 1
ATOM 967 N N . GLY A 1 129 ? -6.536 -7.723 18.168 1.00 94.69 129 GLY A N 1
ATOM 968 C CA . GLY A 1 129 ? -7.715 -8.533 18.480 1.00 94.69 129 GLY A CA 1
ATOM 969 C C . GLY A 1 129 ? -8.975 -8.101 17.730 1.00 94.69 129 GLY A C 1
ATOM 970 O O . GLY A 1 129 ? -10.068 -8.187 18.280 1.00 94.69 129 GLY A O 1
ATOM 971 N N . TYR A 1 130 ? -8.823 -7.633 16.490 1.00 94.75 130 TYR A N 1
ATOM 972 C CA . TYR A 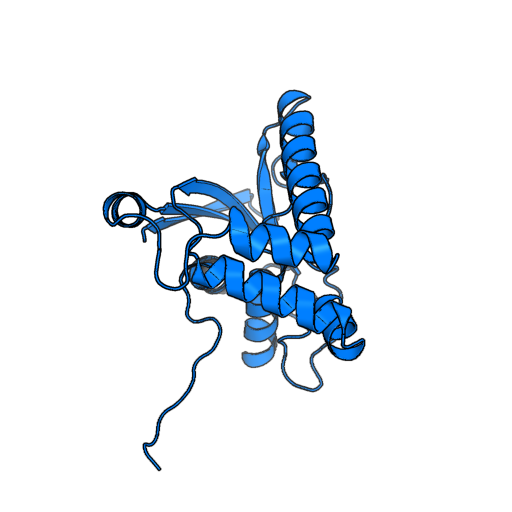1 130 ? -9.909 -7.204 15.602 1.00 94.75 130 TYR A CA 1
ATOM 973 C C . TYR A 1 130 ? -10.819 -6.092 16.155 1.00 94.75 130 TYR A C 1
ATOM 975 O O . TYR A 1 130 ? -12.044 -6.204 16.051 1.00 94.75 130 TYR A O 1
ATOM 983 N N . PRO A 1 131 ? -10.271 -4.980 16.688 1.00 93.62 131 PRO A N 1
ATOM 984 C CA . PRO A 1 131 ? -11.085 -3.859 17.167 1.00 93.62 131 PRO A CA 1
ATOM 985 C C . PRO A 1 131 ? -11.935 -3.217 16.062 1.00 93.62 131 PRO A C 1
ATOM 987 O O . PRO A 1 131 ? -12.912 -2.538 16.361 1.00 93.62 131 PRO A O 1
ATOM 990 N N . TRP A 1 132 ? -11.570 -3.419 14.793 1.00 91.56 132 TRP A N 1
ATOM 991 C CA . TRP A 1 132 ? -12.291 -2.889 13.635 1.00 91.56 132 TRP A CA 1
ATOM 992 C C . TRP A 1 132 ? -13.184 -3.941 12.960 1.00 91.56 132 TRP A C 1
ATOM 994 O O . TRP A 1 132 ? -13.811 -3.651 11.950 1.00 91.56 132 TRP A O 1
ATOM 1004 N N . GLY A 1 133 ? -13.248 -5.158 13.514 1.00 91.62 133 GLY A N 1
ATOM 1005 C CA . GLY A 1 133 ? -13.935 -6.304 12.922 1.00 91.62 133 GLY A CA 1
ATOM 1006 C C . GLY A 1 133 ? -13.042 -7.120 11.982 1.00 91.62 133 GLY A C 1
ATOM 1007 O O . GLY A 1 133 ? -12.053 -6.626 11.438 1.00 91.62 133 GLY A O 1
ATOM 1008 N N . SER A 1 134 ? -13.389 -8.396 11.793 1.00 90.81 134 SER A N 1
ATOM 1009 C CA . SER A 1 134 ? -12.702 -9.303 10.856 1.00 90.81 134 SER A CA 1
ATOM 1010 C C . SER A 1 134 ? -13.047 -9.024 9.391 1.00 90.81 134 SER A C 1
ATOM 1012 O O . SER A 1 134 ? -12.335 -9.468 8.493 1.00 90.81 134 SER A O 1
ATOM 1014 N N . GLU A 1 135 ? -14.138 -8.293 9.157 1.00 89.44 135 GLU A N 1
ATOM 1015 C CA . GLU A 1 135 ? -14.606 -7.889 7.828 1.00 89.44 135 GLU A CA 1
ATOM 1016 C C . GLU A 1 135 ? -14.099 -6.503 7.403 1.00 89.44 135 GLU A C 1
ATOM 1018 O O . GLU A 1 135 ? -14.464 -6.020 6.339 1.00 89.44 135 GLU A O 1
ATOM 1023 N N . PHE A 1 136 ? -13.248 -5.867 8.215 1.00 89.88 136 PHE A N 1
ATOM 1024 C CA . PHE A 1 136 ? -12.677 -4.564 7.899 1.00 89.88 136 PHE A CA 1
ATOM 1025 C C . PHE A 1 136 ? -11.837 -4.590 6.615 1.00 89.88 136 PHE A C 1
ATOM 1027 O O . PHE A 1 136 ? -10.917 -5.404 6.481 1.00 89.88 136 PHE A O 1
ATOM 1034 N N . GLU A 1 137 ? -12.095 -3.632 5.726 1.00 88.94 137 GLU A N 1
ATOM 1035 C CA . GLU A 1 137 ? -11.351 -3.435 4.484 1.00 88.94 137 GLU A CA 1
ATOM 1036 C C . GLU A 1 137 ? -10.524 -2.146 4.518 1.00 88.94 137 GLU A C 1
ATOM 1038 O O . GLU A 1 137 ? -11.017 -1.057 4.828 1.00 88.94 137 GLU A O 1
ATOM 1043 N N . CYS A 1 138 ? -9.261 -2.251 4.106 1.00 90.19 138 CYS A N 1
ATOM 1044 C CA . CYS A 1 138 ? -8.405 -1.096 3.856 1.00 90.19 138 CYS A CA 1
ATOM 1045 C C . CYS A 1 138 ? -7.910 -1.157 2.417 1.00 90.19 138 CYS A C 1
ATOM 1047 O O . CYS A 1 138 ? -7.248 -2.119 2.031 1.00 90.19 138 CYS A O 1
ATOM 1049 N N . THR A 1 139 ? -8.230 -0.137 1.620 1.00 91.62 139 THR A N 1
ATOM 1050 C CA . THR A 1 139 ? -7.790 -0.071 0.222 1.00 91.62 139 THR A CA 1
ATOM 1051 C C . THR A 1 139 ? -6.994 1.193 -0.040 1.00 91.62 139 THR A C 1
ATOM 1053 O O . THR A 1 139 ? -7.490 2.298 0.189 1.00 91.62 139 THR A O 1
ATOM 1056 N N . GLU A 1 140 ? -5.798 1.034 -0.602 1.00 92.81 140 GLU A N 1
ATOM 1057 C CA . GLU A 1 140 ? -4.941 2.141 -1.018 1.00 92.81 140 GLU A CA 1
ATOM 1058 C C . GLU A 1 140 ? -4.958 2.316 -2.542 1.00 92.81 140 GLU A C 1
ATOM 1060 O O . GLU A 1 140 ? -4.741 1.376 -3.308 1.00 92.81 140 GLU A O 1
ATOM 1065 N N . VAL A 1 141 ? -5.230 3.540 -2.996 1.00 94.06 141 VAL A N 1
ATOM 1066 C CA . VAL A 1 141 ? -5.409 3.867 -4.415 1.00 94.06 141 VAL A CA 1
ATOM 1067 C C . VAL A 1 141 ? -4.827 5.232 -4.761 1.00 94.06 141 VAL A C 1
ATOM 1069 O O . VAL A 1 141 ? -4.724 6.115 -3.912 1.00 94.06 141 VAL A O 1
ATOM 1072 N N . MET A 1 142 ? -4.500 5.438 -6.035 1.00 93.69 142 MET A N 1
ATOM 1073 C CA . MET A 1 142 ? -4.128 6.754 -6.556 1.00 93.69 142 MET A CA 1
ATOM 1074 C C . MET A 1 142 ? -5.332 7.375 -7.282 1.00 93.69 142 MET A C 1
ATOM 1076 O O . MET A 1 142 ? -5.764 6.809 -8.292 1.00 93.69 142 MET A O 1
ATOM 1080 N N . PRO A 1 143 ? -5.908 8.495 -6.809 1.00 93.69 143 PRO A N 1
ATOM 1081 C CA . PRO A 1 143 ? -6.975 9.184 -7.524 1.00 93.69 143 PRO A CA 1
ATOM 1082 C C . PRO A 1 143 ? -6.422 9.901 -8.760 1.00 93.69 143 PRO A C 1
ATOM 1084 O O . PRO A 1 143 ? -5.384 10.552 -8.707 1.00 93.69 143 PRO A O 1
ATOM 1087 N N . MET A 1 144 ? -7.135 9.780 -9.877 1.00 94.75 144 MET A N 1
ATOM 1088 C CA . MET A 1 144 ? -6.747 10.311 -11.192 1.00 94.75 144 MET A CA 1
ATOM 1089 C C . MET A 1 144 ? -7.716 11.391 -11.691 1.00 94.75 144 MET A C 1
ATOM 1091 O O . MET A 1 144 ? -7.580 11.886 -12.808 1.00 94.75 144 MET A O 1
ATOM 1095 N N . GLY A 1 145 ? -8.697 11.761 -10.865 1.00 92.62 145 GLY A N 1
ATOM 1096 C CA . GLY A 1 145 ? -9.759 12.697 -11.219 1.00 92.62 145 GLY A CA 1
ATOM 1097 C C . GLY A 1 145 ? -10.909 12.046 -11.986 1.00 92.62 145 GLY A C 1
ATOM 1098 O O . GLY A 1 145 ? -10.956 10.832 -12.203 1.00 92.62 145 GLY A O 1
ATOM 1099 N N . ASP A 1 146 ? -11.878 12.863 -12.374 1.00 93.94 146 ASP A N 1
ATOM 1100 C CA . ASP A 1 146 ? -13.098 12.438 -13.047 1.00 93.94 146 ASP A CA 1
ATOM 1101 C C . ASP A 1 146 ? -12.973 12.446 -14.588 1.00 93.94 146 ASP A C 1
ATOM 1103 O O . ASP A 1 146 ? -11.935 12.751 -15.190 1.00 93.94 146 ASP A O 1
ATOM 1107 N N . GLY A 1 147 ? -14.053 12.028 -15.252 1.00 95.50 147 GLY A N 1
ATOM 1108 C CA . GLY A 1 147 ? -14.182 12.098 -16.707 1.00 95.50 147 GLY A CA 1
ATOM 1109 C C . GLY A 1 147 ? -13.200 11.221 -17.499 1.00 95.50 147 GLY A C 1
ATOM 1110 O O . GLY A 1 147 ? -12.583 10.287 -16.993 1.00 95.50 147 GLY A O 1
ATOM 1111 N N . VAL A 1 148 ? -13.085 11.500 -18.800 1.00 96.69 148 VAL A N 1
ATOM 1112 C CA . VAL A 1 148 ? -12.240 10.713 -19.723 1.00 96.69 148 VAL A CA 1
ATOM 1113 C C . VAL A 1 148 ? -10.751 10.920 -19.440 1.00 96.69 148 VAL A C 1
ATOM 1115 O O . VAL A 1 148 ? -9.966 9.989 -19.588 1.00 96.69 148 VAL A O 1
ATOM 1118 N N . SER A 1 149 ? -10.362 12.122 -19.003 1.00 96.69 149 SER A N 1
ATOM 1119 C CA . SER A 1 149 ? -8.970 12.419 -18.653 1.00 96.69 149 SER A CA 1
ATOM 1120 C C . SER A 1 149 ? -8.490 11.536 -17.500 1.00 96.69 149 SER A C 1
ATOM 1122 O O . SER A 1 149 ? -7.450 10.891 -17.631 1.00 96.69 149 SER A O 1
ATOM 1124 N N . GLY A 1 150 ? -9.277 11.429 -16.422 1.00 95.75 150 GLY A N 1
ATOM 1125 C CA . GLY A 1 150 ? -8.933 10.567 -15.293 1.00 95.75 150 GLY A CA 1
ATOM 1126 C C . GLY A 1 150 ? -8.880 9.087 -15.668 1.00 95.75 150 GLY A C 1
ATOM 1127 O O . GLY A 1 150 ? -7.960 8.386 -15.253 1.00 95.75 150 GLY A O 1
ATOM 1128 N N . LEU A 1 151 ? -9.785 8.619 -16.536 1.00 97.31 151 LEU A N 1
ATOM 1129 C CA . LEU A 1 151 ? -9.755 7.245 -17.053 1.00 97.31 151 LEU A CA 1
ATOM 1130 C C . LEU A 1 151 ? -8.459 6.947 -17.819 1.00 97.31 151 LEU A C 1
ATOM 1132 O O . LEU A 1 151 ? -7.839 5.905 -17.608 1.00 97.31 151 LEU A O 1
ATOM 1136 N N . LEU A 1 152 ? -8.043 7.856 -18.706 1.00 97.44 152 LEU A N 1
ATOM 1137 C CA . LEU A 1 152 ? -6.822 7.691 -19.495 1.00 97.44 152 LEU A CA 1
ATOM 1138 C C . LEU A 1 152 ? -5.571 7.716 -18.613 1.00 97.44 152 LEU A C 1
ATOM 1140 O O . LEU A 1 152 ? -4.690 6.878 -18.795 1.00 97.44 152 LEU A O 1
ATOM 1144 N N . GLN A 1 153 ? -5.509 8.627 -17.639 1.00 95.75 153 GLN A N 1
ATOM 1145 C CA . GLN A 1 153 ? -4.404 8.695 -16.679 1.00 95.75 153 GLN A CA 1
ATOM 1146 C C . GLN A 1 153 ? -4.334 7.429 -15.819 1.00 95.75 153 GLN A C 1
ATOM 1148 O O . GLN A 1 153 ? -3.276 6.804 -15.728 1.00 95.75 153 GLN A O 1
ATOM 1153 N N . ALA A 1 154 ? -5.471 6.978 -15.280 1.00 96.25 154 ALA A N 1
ATOM 1154 C CA . ALA A 1 154 ? -5.542 5.739 -14.515 1.00 96.25 154 ALA A CA 1
ATOM 1155 C C . ALA A 1 154 ? -5.112 4.525 -15.346 1.00 96.25 154 ALA A C 1
ATOM 1157 O O . ALA A 1 154 ? -4.382 3.657 -14.859 1.00 96.25 154 ALA A O 1
ATOM 1158 N N . GLY A 1 155 ? -5.536 4.480 -16.612 1.00 97.25 155 GLY A N 1
ATOM 1159 C CA . GLY A 1 155 ? -5.145 3.453 -17.572 1.00 97.25 155 GLY A CA 1
ATOM 1160 C C . GLY A 1 155 ? -3.644 3.451 -17.842 1.00 97.25 155 GLY A C 1
ATOM 1161 O O . GLY A 1 155 ? -3.027 2.388 -17.803 1.00 97.25 155 GLY A O 1
ATOM 1162 N N . ALA A 1 156 ? -3.043 4.624 -18.050 1.00 95.69 156 ALA A N 1
ATOM 1163 C CA . ALA A 1 156 ? -1.608 4.765 -18.277 1.00 95.69 156 ALA A CA 1
ATOM 1164 C C . ALA A 1 156 ? -0.784 4.291 -17.069 1.00 95.69 156 ALA A C 1
ATOM 1166 O O . ALA A 1 156 ? 0.147 3.504 -17.243 1.00 95.69 156 ALA A O 1
ATOM 1167 N N . ILE A 1 157 ? -1.162 4.694 -15.850 1.00 93.94 157 ILE A N 1
ATOM 1168 C CA . ILE A 1 157 ? -0.500 4.247 -14.613 1.00 93.94 157 ILE A CA 1
ATOM 1169 C C . ILE A 1 157 ? -0.653 2.735 -14.427 1.00 93.94 157 ILE A C 1
ATOM 1171 O O . ILE A 1 157 ? 0.337 2.037 -14.209 1.00 93.94 157 ILE A O 1
ATOM 1175 N N . SER A 1 158 ? -1.869 2.205 -14.584 1.00 95.31 158 SER A N 1
ATOM 1176 C CA . SER A 1 158 ? -2.134 0.765 -14.450 1.00 95.31 158 SER A CA 1
ATOM 1177 C C . SER A 1 158 ? -1.332 -0.056 -15.464 1.00 95.31 158 SER A C 1
ATOM 1179 O O . SER A 1 158 ? -0.749 -1.081 -15.112 1.00 95.31 158 SER A O 1
ATOM 1181 N N . ALA A 1 159 ? -1.256 0.404 -16.717 1.00 95.31 159 ALA A N 1
ATOM 1182 C CA . ALA A 1 159 ? -0.461 -0.241 -17.757 1.00 95.31 159 ALA A CA 1
ATOM 1183 C C . ALA A 1 159 ? 1.041 -0.176 -17.445 1.00 95.31 159 ALA A C 1
ATOM 1185 O O . ALA A 1 159 ? 1.728 -1.188 -17.569 1.00 95.31 159 ALA A O 1
ATOM 1186 N N . GLY A 1 160 ? 1.544 0.976 -16.991 1.00 93.12 160 GLY A N 1
ATOM 1187 C CA . GLY A 1 160 ? 2.938 1.146 -16.578 1.00 93.12 160 GLY A CA 1
ATOM 1188 C C . GLY A 1 160 ? 3.331 0.200 -15.443 1.00 93.12 160 GLY A C 1
ATOM 1189 O O . GLY A 1 160 ? 4.342 -0.495 -15.547 1.00 93.12 160 GLY A O 1
ATOM 1190 N N . LEU A 1 161 ? 2.499 0.092 -14.403 1.00 90.88 161 LEU A N 1
ATOM 1191 C CA . LEU A 1 161 ? 2.715 -0.846 -13.296 1.00 90.88 161 LEU A CA 1
ATOM 1192 C C . LEU A 1 161 ? 2.627 -2.307 -13.745 1.00 90.88 161 LEU A C 1
ATOM 1194 O O . LEU A 1 161 ? 3.429 -3.133 -13.305 1.00 90.88 161 LEU A O 1
ATOM 1198 N N . GLY A 1 162 ? 1.706 -2.632 -14.654 1.00 91.06 162 GLY A N 1
ATOM 1199 C CA . GLY A 1 162 ? 1.614 -3.965 -15.250 1.00 91.06 162 GLY A CA 1
ATOM 1200 C C . GLY A 1 162 ? 2.874 -4.338 -16.037 1.00 91.06 162 GLY A C 1
ATOM 1201 O O . GLY A 1 162 ? 3.413 -5.431 -15.860 1.00 91.06 162 GLY A O 1
ATOM 1202 N N . LEU A 1 163 ? 3.392 -3.414 -16.852 1.00 90.94 163 LEU A N 1
ATOM 1203 C CA . LEU A 1 163 ? 4.639 -3.594 -17.601 1.00 90.94 163 LEU A CA 1
ATOM 1204 C C . LEU A 1 163 ? 5.852 -3.724 -16.675 1.00 90.94 163 LEU A C 1
ATOM 1206 O O . LEU A 1 163 ? 6.678 -4.610 -16.889 1.00 90.94 163 LEU A O 1
ATOM 1210 N N . ALA A 1 164 ? 5.946 -2.898 -15.629 1.00 87.25 164 ALA A N 1
ATOM 1211 C CA . ALA A 1 164 ? 7.009 -2.993 -14.630 1.00 87.25 164 ALA A CA 1
ATOM 1212 C C . ALA A 1 164 ? 6.982 -4.354 -13.916 1.00 87.25 164 ALA A C 1
ATOM 1214 O O . ALA A 1 164 ? 7.998 -5.043 -13.844 1.00 87.25 164 ALA A O 1
ATOM 1215 N N . THR A 1 165 ? 5.799 -4.787 -13.474 1.00 87.81 165 THR A N 1
ATOM 1216 C CA . THR A 1 165 ? 5.574 -6.103 -12.854 1.00 87.81 165 THR A CA 1
ATOM 1217 C C . THR A 1 165 ? 6.009 -7.240 -13.780 1.00 87.81 165 THR A C 1
ATOM 1219 O O . THR A 1 165 ? 6.737 -8.142 -13.360 1.00 87.81 165 THR A O 1
ATOM 1222 N N . ALA A 1 166 ? 5.612 -7.196 -15.055 1.00 88.56 166 ALA A N 1
ATOM 1223 C CA . ALA A 1 166 ? 6.001 -8.195 -16.049 1.00 88.56 166 ALA A CA 1
ATOM 1224 C C . ALA A 1 166 ? 7.521 -8.203 -16.292 1.00 88.56 166 ALA A C 1
ATOM 1226 O O . ALA A 1 166 ? 8.142 -9.268 -16.298 1.00 88.56 166 ALA A O 1
ATOM 1227 N N . GLY A 1 167 ? 8.127 -7.019 -16.421 1.00 88.06 167 GLY A N 1
ATOM 1228 C CA . GLY A 1 167 ? 9.568 -6.847 -16.601 1.00 88.06 167 GLY A CA 1
ATOM 1229 C C . GLY A 1 167 ? 10.386 -7.377 -15.422 1.00 88.06 167 GLY A C 1
ATOM 1230 O O . GLY A 1 167 ? 11.425 -8.000 -15.635 1.00 88.06 167 GLY A O 1
ATOM 1231 N N . LEU A 1 168 ? 9.904 -7.202 -14.190 1.00 86.75 168 LEU A N 1
ATOM 1232 C CA . LEU A 1 168 ? 10.547 -7.745 -12.990 1.00 86.75 168 LEU A CA 1
ATOM 1233 C C . LEU A 1 168 ? 10.287 -9.240 -12.795 1.00 86.75 168 LEU A C 1
ATOM 1235 O O . LEU A 1 168 ? 11.120 -9.932 -12.215 1.00 86.75 168 LEU A O 1
ATOM 1239 N N . SER A 1 169 ? 9.177 -9.770 -13.300 1.00 85.44 169 SER A N 1
ATOM 1240 C CA . SER A 1 169 ? 8.855 -11.197 -13.179 1.00 85.44 169 SER A CA 1
ATOM 1241 C C . SER A 1 169 ? 9.706 -12.073 -14.105 1.00 85.44 169 SER A C 1
ATOM 1243 O O . SER A 1 169 ? 10.036 -13.205 -13.751 1.00 85.44 169 SER A O 1
ATOM 1245 N N . PHE A 1 170 ? 10.109 -11.560 -15.272 1.00 87.75 170 PHE A N 1
ATOM 1246 C CA . PHE A 1 170 ? 10.933 -12.301 -16.227 1.00 87.75 170 PHE A CA 1
ATOM 1247 C C . PHE A 1 170 ? 12.435 -12.119 -15.941 1.00 87.75 170 PHE A C 1
ATOM 1249 O O . PHE A 1 170 ? 12.955 -11.006 -15.912 1.00 87.75 170 PHE A O 1
ATOM 1256 N N . GLY A 1 171 ? 13.148 -13.229 -15.717 1.00 84.06 171 GLY A N 1
ATOM 1257 C CA . GLY A 1 171 ? 14.543 -13.228 -15.248 1.00 84.06 171 GLY A CA 1
ATOM 1258 C C . GLY A 1 171 ? 15.510 -12.367 -16.080 1.00 84.06 171 GLY A C 1
ATOM 1259 O O . GLY A 1 171 ? 16.185 -11.515 -15.500 1.00 84.06 171 GLY A O 1
ATOM 1260 N N . PRO A 1 172 ? 15.567 -12.524 -17.417 1.00 87.81 172 PRO A N 1
ATOM 1261 C CA . PRO A 1 172 ? 16.455 -11.727 -18.266 1.00 87.81 172 PRO A CA 1
ATOM 1262 C C . PRO A 1 172 ? 16.173 -10.221 -18.222 1.00 87.81 172 PRO A C 1
ATOM 1264 O O . PRO A 1 172 ? 17.104 -9.423 -18.116 1.00 87.81 172 PRO A O 1
ATOM 1267 N N . THR A 1 173 ? 14.901 -9.812 -18.257 1.00 87.44 173 THR A N 1
ATOM 1268 C CA . THR A 1 173 ? 14.539 -8.388 -18.171 1.00 87.44 173 THR A CA 1
ATOM 1269 C C . THR A 1 173 ? 14.806 -7.835 -16.779 1.00 87.44 173 THR A C 1
ATOM 1271 O O . THR A 1 173 ? 15.340 -6.737 -16.674 1.00 87.44 173 THR A O 1
ATOM 1274 N N . ARG A 1 174 ? 14.539 -8.602 -15.713 1.00 88.50 174 ARG A N 1
ATOM 1275 C CA . ARG A 1 174 ? 14.868 -8.217 -14.333 1.00 88.50 174 ARG A CA 1
ATOM 1276 C C . ARG A 1 174 ? 16.367 -7.963 -14.159 1.00 88.50 174 ARG A C 1
ATOM 1278 O O . ARG A 1 174 ? 16.736 -6.966 -13.547 1.00 88.50 174 ARG A O 1
ATOM 1285 N N . GLN A 1 175 ? 17.226 -8.830 -14.701 1.00 84.69 175 GLN A N 1
ATOM 1286 C CA . GLN A 1 175 ? 18.682 -8.636 -14.655 1.00 84.69 175 GLN A CA 1
ATOM 1287 C C . GLN A 1 175 ? 19.113 -7.381 -15.423 1.00 84.69 175 GLN A C 1
ATOM 1289 O O . GLN A 1 175 ? 19.900 -6.596 -14.904 1.00 84.69 175 GLN A O 1
ATOM 1294 N N . GLY A 1 176 ? 18.541 -7.144 -16.608 1.00 84.56 176 GLY A N 1
ATOM 1295 C CA . GLY A 1 176 ? 18.789 -5.917 -17.367 1.00 84.56 176 GLY A CA 1
ATOM 1296 C C . GLY A 1 176 ? 18.353 -4.653 -16.616 1.00 84.56 176 GLY A C 1
ATOM 1297 O O . GLY A 1 176 ? 19.111 -3.692 -16.542 1.00 84.56 176 GLY A O 1
ATOM 1298 N N . LEU A 1 177 ? 17.168 -4.659 -15.998 1.00 83.50 177 LEU A N 1
ATOM 1299 C CA . LEU A 1 177 ? 16.684 -3.537 -15.184 1.00 83.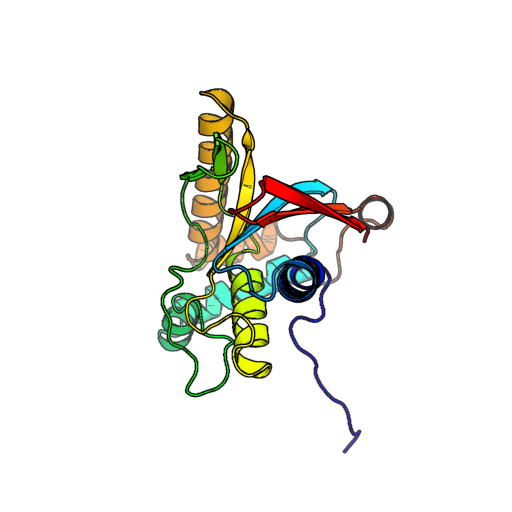50 177 LEU A CA 1
ATOM 1300 C C . LEU A 1 177 ? 17.611 -3.264 -13.993 1.00 83.50 177 LEU A C 1
ATOM 1302 O O . LEU A 1 177 ? 17.976 -2.115 -13.760 1.00 83.50 177 LEU A O 1
ATOM 1306 N N . ARG A 1 178 ? 18.051 -4.315 -13.290 1.00 80.38 178 ARG A N 1
ATOM 1307 C CA . ARG A 1 178 ? 19.022 -4.200 -12.190 1.00 80.38 178 ARG A CA 1
ATOM 1308 C C . ARG A 1 178 ? 20.356 -3.608 -12.635 1.00 80.38 178 ARG A C 1
ATOM 1310 O O . ARG A 1 178 ? 20.936 -2.838 -11.891 1.00 80.38 178 ARG A O 1
ATOM 1317 N N . GLN A 1 179 ? 20.842 -3.989 -13.814 1.00 81.50 179 GLN A N 1
ATOM 1318 C CA . GLN A 1 179 ? 22.165 -3.592 -14.294 1.00 81.50 179 GLN A CA 1
ATOM 1319 C C . GLN A 1 179 ? 22.189 -2.198 -14.938 1.00 81.50 179 GLN A C 1
ATOM 1321 O O . GLN A 1 179 ? 23.220 -1.535 -14.896 1.00 81.50 179 GLN A O 1
ATOM 1326 N N . PHE A 1 180 ? 21.097 -1.778 -15.584 1.00 81.25 180 PHE A N 1
ATOM 1327 C CA . PHE A 1 180 ? 21.104 -0.590 -16.448 1.00 81.25 180 PHE A CA 1
ATOM 1328 C C . PHE A 1 180 ? 20.117 0.507 -16.043 1.00 81.25 180 PHE A C 1
ATOM 1330 O O . PHE A 1 180 ? 20.211 1.610 -16.576 1.00 81.25 180 PHE A O 1
ATOM 1337 N N . VAL A 1 181 ? 19.143 0.216 -15.174 1.00 81.00 181 VAL A N 1
ATOM 1338 C CA . VAL A 1 181 ? 18.052 1.154 -14.846 1.00 81.00 181 VAL A CA 1
ATOM 1339 C C . VAL A 1 181 ? 18.008 1.492 -13.361 1.00 81.00 181 VAL A C 1
ATOM 1341 O O . VAL A 1 181 ? 17.684 2.623 -13.007 1.00 81.00 181 VAL A O 1
ATOM 1344 N N . PHE A 1 182 ? 18.286 0.530 -12.486 1.00 80.62 182 PHE A N 1
ATOM 1345 C CA . PHE A 1 182 ? 18.216 0.759 -11.048 1.00 80.62 182 PHE A CA 1
ATOM 1346 C C . PHE A 1 182 ? 19.398 1.612 -10.567 1.00 80.62 182 PHE A C 1
ATOM 1348 O O . PHE A 1 182 ? 20.512 1.387 -11.036 1.00 80.62 182 PHE A O 1
ATOM 1355 N N . PRO A 1 183 ? 19.177 2.556 -9.630 1.00 70.31 183 PRO A N 1
ATOM 1356 C CA . PRO A 1 183 ? 20.265 3.210 -8.910 1.00 70.31 183 PRO A CA 1
ATOM 1357 C C . PRO A 1 183 ? 21.105 2.170 -8.170 1.00 70.31 183 PRO A C 1
ATOM 1359 O O . PRO A 1 183 ? 20.567 1.152 -7.711 1.00 70.31 183 PRO A O 1
ATOM 1362 N N . ASP A 1 184 ? 22.398 2.440 -8.012 1.00 69.62 184 ASP A N 1
ATOM 1363 C CA . ASP A 1 184 ? 23.282 1.509 -7.318 1.00 69.62 184 ASP A CA 1
ATOM 1364 C C . ASP A 1 184 ? 22.864 1.348 -5.838 1.00 69.62 184 ASP A C 1
ATOM 1366 O O . ASP A 1 184 ? 22.327 2.277 -5.222 1.00 69.62 184 ASP A O 1
ATOM 1370 N N . PRO A 1 185 ? 23.087 0.176 -5.208 1.00 59.28 185 PRO A N 1
ATOM 1371 C CA . PRO A 1 185 ? 22.788 -0.016 -3.791 1.00 59.28 185 PRO A CA 1
ATOM 1372 C C . PRO A 1 185 ? 23.533 1.004 -2.912 1.00 59.28 185 PRO A C 1
ATOM 1374 O O . PRO A 1 185 ? 24.753 0.956 -2.785 1.00 59.28 185 PRO A O 1
ATOM 1377 N N . GLY A 1 186 ? 22.786 1.917 -2.284 1.00 63.16 186 GLY A N 1
ATOM 1378 C CA . GLY A 1 186 ? 23.329 3.037 -1.500 1.00 63.16 186 GLY A CA 1
ATOM 1379 C C . GLY A 1 186 ? 23.099 4.409 -2.139 1.00 63.16 186 GLY A C 1
ATOM 1380 O O . GLY A 1 186 ? 23.198 5.420 -1.447 1.00 63.16 186 GLY A O 1
ATOM 1381 N N . GLU A 1 187 ? 22.709 4.449 -3.414 1.00 64.50 187 GLU A N 1
ATOM 1382 C CA . GLU A 1 187 ? 22.183 5.642 -4.066 1.00 64.50 187 GLU A CA 1
ATOM 1383 C C . GLU A 1 187 ? 20.686 5.778 -3.753 1.00 64.50 187 GLU A C 1
ATOM 1385 O O . GLU A 1 187 ? 19.846 4.931 -4.079 1.00 64.50 187 GLU A O 1
ATOM 1390 N N . GLY A 1 188 ? 20.359 6.848 -3.036 1.00 66.56 188 GLY A N 1
ATOM 1391 C CA . GLY A 1 188 ? 18.996 7.248 -2.719 1.00 66.56 188 GLY A CA 1
ATOM 1392 C C . GLY A 1 188 ? 18.629 8.556 -3.418 1.00 66.56 188 GLY A C 1
ATOM 1393 O O . GLY A 1 188 ? 19.477 9.162 -4.081 1.00 66.56 188 GLY A O 1
ATOM 1394 N N . PRO A 1 189 ? 17.378 9.018 -3.265 1.00 70.56 189 PRO A N 1
ATOM 1395 C CA . PRO A 1 189 ? 17.015 10.373 -3.657 1.00 70.56 189 PRO A CA 1
ATOM 1396 C C . PRO A 1 189 ? 18.015 11.394 -3.088 1.00 70.56 189 PRO A C 1
ATOM 1398 O O . PRO A 1 189 ? 18.569 11.216 -2.000 1.00 70.56 189 PRO A O 1
ATOM 1401 N N . SER A 1 190 ? 18.279 12.459 -3.849 1.00 76.81 190 SER A N 1
ATOM 1402 C CA . SER A 1 190 ? 19.141 13.545 -3.394 1.00 76.81 190 SER A CA 1
ATOM 1403 C C . SER A 1 190 ? 18.587 14.133 -2.098 1.00 76.81 190 SER A C 1
ATOM 1405 O O . SER A 1 190 ? 17.386 14.085 -1.843 1.00 76.81 190 SER A O 1
ATOM 1407 N N . ARG A 1 191 ? 19.456 14.742 -1.289 1.00 76.75 191 ARG A N 1
ATOM 1408 C CA . ARG A 1 191 ? 19.027 15.401 -0.050 1.00 76.75 191 ARG A CA 1
ATOM 1409 C C . ARG A 1 191 ? 17.906 16.419 -0.286 1.00 76.75 191 ARG A C 1
ATOM 1411 O O . ARG A 1 191 ? 16.996 16.495 0.518 1.00 76.75 191 ARG A O 1
ATOM 1418 N N . GLU A 1 192 ? 17.946 17.133 -1.407 1.00 74.94 192 GLU A N 1
ATOM 1419 C CA . GLU A 1 192 ? 16.879 18.044 -1.829 1.00 74.94 192 GLU A CA 1
ATOM 1420 C C . GLU A 1 192 ? 15.573 17.298 -2.149 1.00 74.94 192 GLU A C 1
ATOM 1422 O O . GLU A 1 192 ? 14.515 17.712 -1.695 1.00 74.94 192 GLU A O 1
ATOM 1427 N N . MET A 1 193 ? 15.630 16.161 -2.859 1.00 71.56 193 MET A N 1
ATOM 1428 C CA . MET A 1 193 ? 14.441 15.334 -3.112 1.00 71.56 193 MET A CA 1
ATOM 1429 C C . MET A 1 193 ? 13.830 14.762 -1.831 1.00 71.56 193 MET A C 1
ATOM 1431 O O . MET A 1 193 ? 12.612 14.637 -1.783 1.00 71.56 193 MET A O 1
ATOM 1435 N N . ILE A 1 194 ? 14.655 14.443 -0.829 1.00 71.75 194 ILE A N 1
ATOM 1436 C CA . ILE A 1 194 ? 14.208 14.005 0.501 1.00 71.75 194 ILE A CA 1
ATOM 1437 C C . ILE A 1 194 ? 13.590 15.186 1.261 1.00 71.75 194 ILE A C 1
ATOM 1439 O O . ILE A 1 194 ? 12.461 15.110 1.715 1.00 71.75 194 ILE A O 1
ATOM 1443 N N . GLU A 1 195 ? 14.281 16.326 1.356 1.00 72.31 195 GLU A N 1
ATOM 1444 C CA . GLU A 1 195 ? 13.790 17.501 2.098 1.00 72.31 195 GLU A CA 1
ATOM 1445 C C . GLU A 1 195 ? 12.502 18.096 1.492 1.00 72.31 195 GLU A C 1
ATOM 1447 O O . GLU A 1 195 ? 11.664 18.663 2.200 1.00 72.31 195 GLU A O 1
ATOM 1452 N N . GLU A 1 196 ? 12.325 17.963 0.176 1.00 71.75 196 GLU A N 1
ATOM 1453 C CA . GLU A 1 196 ? 11.103 18.328 -0.541 1.00 71.75 196 GLU A CA 1
ATOM 1454 C C . GLU A 1 196 ? 10.118 17.162 -0.696 1.00 71.75 196 GLU A C 1
ATOM 1456 O O . GLU A 1 196 ? 9.053 17.342 -1.300 1.00 71.75 196 GLU A O 1
ATOM 1461 N N . GLY A 1 197 ? 10.472 15.985 -0.181 1.00 60.66 197 GLY A N 1
ATOM 1462 C CA . GLY A 1 197 ? 9.709 14.758 -0.277 1.00 60.66 197 GLY A CA 1
ATOM 1463 C C . GLY A 1 197 ? 8.446 14.841 0.565 1.00 60.66 197 GLY A C 1
ATOM 1464 O O . GLY A 1 197 ? 8.468 15.236 1.733 1.00 60.66 197 GLY A O 1
ATOM 1465 N N . TYR A 1 198 ? 7.303 14.518 -0.029 1.00 64.19 198 TYR A N 1
ATOM 1466 C CA . TYR A 1 198 ? 6.053 14.447 0.710 1.00 64.19 198 TYR A CA 1
ATOM 1467 C C . TYR A 1 198 ? 5.061 13.531 0.029 1.00 64.19 198 TYR A C 1
ATOM 1469 O O . TYR A 1 198 ? 5.075 13.372 -1.194 1.00 64.19 198 TYR A O 1
ATOM 1477 N N . PHE A 1 199 ? 4.124 13.022 0.818 1.00 62.12 199 PHE A N 1
ATOM 1478 C CA . PHE A 1 199 ? 2.899 12.498 0.264 1.00 62.12 199 PHE A CA 1
ATOM 1479 C C . PHE A 1 199 ? 1.674 12.876 1.081 1.00 62.12 199 PHE A C 1
ATOM 1481 O O . PHE A 1 199 ? 1.733 13.082 2.297 1.00 62.12 199 PHE A O 1
ATOM 1488 N N . THR A 1 200 ? 0.557 13.014 0.378 1.00 62.75 200 THR A N 1
ATOM 1489 C CA . THR A 1 200 ? -0.733 13.335 0.980 1.00 62.75 200 THR A CA 1
ATOM 1490 C C . THR A 1 200 ? -1.612 12.100 0.924 1.00 62.75 200 THR A C 1
ATOM 1492 O O . THR A 1 200 ? -2.007 11.670 -0.160 1.00 62.75 200 THR A O 1
ATOM 1495 N N . VAL A 1 201 ? -1.926 11.557 2.098 1.00 62.31 201 VAL A N 1
ATOM 1496 C CA . VAL A 1 201 ? -2.943 10.527 2.269 1.00 62.31 201 VAL A CA 1
ATOM 1497 C C . VAL A 1 201 ? -4.253 11.188 2.639 1.00 62.31 201 VAL A C 1
ATOM 1499 O O . VAL A 1 201 ? -4.321 11.963 3.595 1.00 62.31 201 VAL A O 1
ATOM 1502 N N . ARG A 1 202 ? -5.319 10.828 1.928 1.00 67.88 202 ARG A N 1
ATOM 1503 C CA . ARG A 1 202 ? -6.674 11.050 2.426 1.00 67.88 202 ARG A CA 1
ATOM 1504 C C . ARG A 1 202 ? -7.308 9.761 2.875 1.00 67.88 202 ARG A C 1
ATOM 1506 O O . ARG A 1 202 ? -7.323 8.799 2.116 1.00 67.88 202 ARG A O 1
ATOM 1513 N N . VAL A 1 203 ? -7.845 9.781 4.086 1.00 60.66 203 VAL A N 1
ATOM 1514 C CA . VAL A 1 203 ? -8.556 8.649 4.667 1.00 60.66 203 VAL A CA 1
ATOM 1515 C C . VAL A 1 203 ? -10.044 8.977 4.685 1.00 60.66 203 VAL A C 1
ATOM 1517 O O . VAL A 1 203 ? -10.443 10.016 5.219 1.00 60.66 203 VAL A O 1
ATOM 1520 N N . PHE A 1 204 ? -10.851 8.135 4.040 1.00 63.69 204 PHE A N 1
ATOM 1521 C CA . PHE A 1 204 ? -12.286 8.371 3.876 1.00 63.69 204 PHE A CA 1
ATOM 1522 C C . PHE A 1 204 ? -13.136 7.361 4.632 1.00 63.69 204 PHE A C 1
ATOM 1524 O O . PHE A 1 204 ? -12.888 6.155 4.566 1.00 63.69 204 PHE A O 1
ATOM 1531 N N . ARG A 1 205 ? -14.193 7.886 5.257 1.00 64.31 205 ARG A N 1
ATOM 1532 C CA . ARG A 1 205 ? -15.263 7.132 5.902 1.00 64.31 205 ARG A CA 1
ATOM 1533 C C . ARG A 1 205 ? -16.578 7.271 5.111 1.00 64.31 205 ARG A C 1
ATOM 1535 O O . ARG A 1 205 ? -17.011 8.397 4.865 1.00 64.31 205 ARG A O 1
ATOM 1542 N N . PRO A 1 206 ? -17.262 6.165 4.755 1.00 58.62 206 PRO A N 1
ATOM 1543 C CA . PRO A 1 206 ? -18.481 6.207 3.937 1.00 58.62 206 PRO A CA 1
ATOM 1544 C C . PRO A 1 206 ? -19.678 6.980 4.517 1.00 58.62 206 PRO A C 1
ATOM 1546 O O . PRO A 1 206 ? -20.454 7.548 3.752 1.00 58.62 206 PRO A O 1
ATOM 1549 N N . TRP A 1 207 ? -19.839 7.012 5.842 1.00 59.59 207 TRP A N 1
ATOM 1550 C CA . TRP A 1 207 ? -21.087 7.436 6.496 1.00 59.59 207 TRP A CA 1
ATOM 1551 C C . TRP A 1 207 ? -21.319 8.956 6.546 1.00 59.59 207 TRP A C 1
ATOM 1553 O O . TRP A 1 207 ? -22.463 9.397 6.482 1.00 59.59 207 TRP A O 1
ATOM 1563 N N . ASP A 1 208 ? -20.262 9.764 6.642 1.00 54.34 208 ASP A N 1
ATOM 1564 C CA . ASP A 1 208 ? -20.348 11.224 6.834 1.00 54.34 208 ASP A CA 1
ATOM 1565 C C . ASP A 1 208 ? -19.560 12.035 5.790 1.00 54.34 208 ASP A C 1
ATOM 1567 O O . ASP A 1 208 ? -19.551 13.266 5.838 1.00 54.34 208 ASP A O 1
ATOM 1571 N N . ARG A 1 209 ? -18.916 11.360 4.824 1.00 57.56 209 ARG A N 1
ATOM 1572 C CA . ARG A 1 209 ? -17.998 11.961 3.841 1.00 57.56 209 ARG A CA 1
ATOM 1573 C C . ARG A 1 209 ? -16.905 12.827 4.488 1.00 57.56 209 ARG A C 1
ATOM 1575 O O . ARG A 1 209 ? -16.380 13.727 3.827 1.00 57.56 209 ARG A O 1
ATOM 1582 N N . GLN A 1 210 ? -16.559 12.592 5.759 1.00 53.97 210 GLN A N 1
ATOM 1583 C CA . GLN A 1 210 ? -15.450 13.302 6.381 1.00 53.97 210 GLN A CA 1
ATOM 1584 C C . GLN A 1 210 ? -14.122 12.828 5.799 1.00 53.97 210 GLN A C 1
ATOM 1586 O O . GLN A 1 210 ? -13.887 11.643 5.554 1.00 53.97 210 GLN A O 1
ATOM 1591 N N . LEU A 1 211 ? -13.259 13.810 5.561 1.00 58.66 211 LEU A N 1
ATOM 1592 C CA . LEU A 1 211 ? -12.019 13.656 4.831 1.00 58.66 211 LEU A CA 1
ATOM 1593 C C . LEU A 1 211 ? -10.866 14.066 5.736 1.00 58.66 211 LEU A C 1
ATOM 1595 O O . LEU A 1 211 ? -10.693 15.248 6.036 1.00 58.66 211 LEU A O 1
ATOM 1599 N N . TRP A 1 212 ? -10.068 13.090 6.145 1.00 58.00 212 TRP A N 1
ATOM 1600 C CA . TRP A 1 212 ? -8.872 13.349 6.935 1.00 58.00 212 TRP A CA 1
ATOM 1601 C C . TRP A 1 212 ? -7.680 13.433 6.001 1.00 58.00 212 TRP A C 1
ATOM 1603 O O . TRP A 1 212 ? -7.440 12.507 5.231 1.00 58.00 212 TRP A O 1
ATOM 1613 N N . VAL A 1 213 ? -6.961 14.555 6.042 1.00 58.12 213 VAL A N 1
ATOM 1614 C CA . VAL A 1 213 ? -5.758 14.777 5.235 1.00 58.12 213 VAL A CA 1
ATOM 1615 C C . VAL A 1 213 ? -4.539 14.595 6.123 1.00 58.12 213 VAL A C 1
ATOM 1617 O O . VAL A 1 213 ? -4.317 15.380 7.042 1.00 58.12 213 VAL A O 1
ATOM 1620 N N . ILE A 1 214 ? -3.738 13.581 5.830 1.00 59.22 214 ILE A N 1
ATOM 1621 C CA . ILE A 1 214 ? -2.450 13.348 6.471 1.00 59.22 214 ILE A CA 1
ATOM 1622 C C . ILE A 1 214 ? -1.384 13.693 5.440 1.00 59.22 214 ILE A C 1
ATOM 1624 O O . ILE A 1 214 ? -1.230 12.999 4.437 1.00 59.22 214 ILE A O 1
ATOM 1628 N N . ARG A 1 215 ? -0.669 14.797 5.666 1.00 55.97 215 ARG A N 1
ATOM 1629 C CA . ARG A 1 215 ? 0.479 15.178 4.842 1.00 55.97 215 ARG A CA 1
ATOM 1630 C C . ARG A 1 215 ? 1.755 14.778 5.565 1.00 55.97 215 ARG A C 1
ATOM 1632 O O . ARG A 1 215 ? 2.088 15.374 6.588 1.00 55.97 215 ARG A O 1
ATOM 1639 N N . CYS A 1 216 ? 2.456 13.791 5.027 1.00 55.84 216 CYS A N 1
ATOM 1640 C CA . CYS A 1 216 ? 3.737 13.326 5.545 1.00 55.84 216 CYS A CA 1
ATOM 1641 C C . CYS A 1 216 ? 4.863 13.936 4.716 1.00 55.84 216 CYS A C 1
ATOM 1643 O O . CYS A 1 216 ? 4.770 13.957 3.492 1.00 55.84 216 CYS A O 1
ATOM 1645 N N . ARG A 1 217 ? 5.894 14.459 5.382 1.00 54.91 217 ARG A N 1
ATOM 1646 C CA . ARG A 1 217 ? 7.145 14.903 4.755 1.00 54.91 217 ARG A CA 1
ATOM 1647 C C . ARG A 1 217 ? 8.256 13.931 5.134 1.00 54.91 217 ARG A C 1
ATOM 1649 O O . ARG A 1 217 ? 8.223 13.433 6.262 1.00 54.91 217 ARG A O 1
ATOM 1656 N N . GLU A 1 218 ? 9.147 13.655 4.187 1.00 53.44 218 GLU A N 1
ATOM 1657 C CA . GLU A 1 218 ? 10.361 12.849 4.400 1.00 53.44 218 GLU A CA 1
ATOM 1658 C C . GLU A 1 218 ? 11.382 13.557 5.306 1.00 53.44 218 GLU A C 1
ATOM 1660 O O . GLU A 1 218 ? 11.384 14.812 5.370 1.00 53.44 218 GLU A O 1
#

Secondary structure (DSSP, 8-state):
-------SS-STTTHHHHHHHHHHHHHHHHHHSS--SEEEEEEEEEE----HHHHHHHHHHHHHHHH-HHHHHHHH-TTTTSPTT----S---S--S-EEETTTTEEEEE-TTHHHHHHHHHHHHHHTT-TT-TT-EEEEEEE--SHHHHHHHHHHHHHHHHHHHHHHHSHHHHHHHHHHTSPPTT--S-HHHHHT-EEEEEEE-TTT--EEEEEEE-

Sequence (218 aa):
EAGARIIHSCGFDSIPTDIGTLLVQSFGMETYDTPCDIVRVYLEESRGGVSGGTLASFAEVFQAASEDPLVQQTLRNPYSLAPQGERDGVDPGAQTSVKNDPLRAEWTAPSPMAMINERVVRRSNALLGYPWGSEFECTEVMPMGDGVSGLLQAGAISAGLGLATAGLSFGPTRQGLRQFVFPDPGEGPSREMIEEGYFTVRVFRPWDRQLWVIRCRE